Protein AF-A0A954JM17-F1 (afdb_monomer)

Foldseek 3Di:
DDPVVLVVVLVCLPDPVLVCCLVPHPCNVVSVVVLLVCLQPPPPDDLLSSLLSCLVVVHLSSLVVLLVLLVCVPDPPRQLQSVLSSLLSCLRNNAPVCLVVLVVQLPFFDFNAAAPDDDPLQPPWTDTSNLSSLVSNCSNVVHDVVVLPQDFWDQDSRRRTDSSSRTHSDDVSSVSSVVVVVVVCCVPVVPVPDDPPPVVPDDD

Structure (mmCIF, N/CA/C/O backbone):
data_AF-A0A954JM17-F1
#
_entry.id   AF-A0A954JM17-F1
#
loop_
_atom_site.group_PDB
_atom_site.id
_atom_site.type_symbol
_atom_site.label_atom_id
_atom_site.label_alt_id
_atom_site.label_comp_id
_atom_site.label_asym_id
_atom_site.label_entity_id
_atom_site.label_seq_id
_atom_site.pdbx_PDB_ins_code
_atom_site.Cartn_x
_atom_site.Cartn_y
_atom_site.Cartn_z
_atom_site.occupancy
_atom_site.B_iso_or_equiv
_atom_site.auth_seq_id
_atom_site.auth_comp_id
_atom_site.auth_asym_id
_atom_site.auth_atom_id
_atom_site.pdbx_PDB_model_num
ATOM 1 N N . PRO A 1 1 ? -2.405 16.215 20.112 1.00 60.62 1 PRO A N 1
ATOM 2 C CA . PRO A 1 1 ? -1.973 15.442 21.306 1.00 60.62 1 PRO A CA 1
ATOM 3 C C . PRO A 1 1 ? -0.470 15.648 21.526 1.00 60.62 1 PRO A C 1
ATOM 5 O O . PRO A 1 1 ? 0.245 15.793 20.542 1.00 60.62 1 PRO A O 1
ATOM 8 N N . SER A 1 2 ? 0.010 15.696 22.773 1.00 74.19 2 SER A N 1
ATOM 9 C CA . SER A 1 2 ? 1.454 15.839 23.034 1.00 74.19 2 SER A CA 1
ATOM 10 C C . SER A 1 2 ? 2.225 14.555 22.664 1.00 74.19 2 SER A C 1
ATOM 12 O O . SER A 1 2 ? 1.621 13.478 22.691 1.00 74.19 2 SER A O 1
ATOM 14 N N . PRO A 1 3 ? 3.547 14.610 22.400 1.00 70.62 3 PRO A N 1
ATOM 15 C CA . PRO A 1 3 ? 4.358 13.414 22.139 1.00 70.62 3 PRO A CA 1
ATOM 16 C C . PRO A 1 3 ? 4.256 12.338 23.233 1.00 70.62 3 PRO A C 1
ATOM 18 O O . PRO A 1 3 ? 4.184 11.147 22.936 1.00 70.62 3 PRO A O 1
ATOM 21 N N . ARG A 1 4 ? 4.175 12.744 24.509 1.00 72.31 4 ARG A N 1
ATOM 22 C CA . ARG A 1 4 ? 4.009 11.812 25.639 1.00 72.31 4 ARG A CA 1
ATOM 23 C C . ARG A 1 4 ? 2.654 11.108 25.609 1.00 72.31 4 ARG A C 1
ATOM 25 O O . ARG A 1 4 ? 2.594 9.906 25.830 1.00 72.31 4 ARG A O 1
ATOM 32 N N . SER A 1 5 ? 1.590 11.838 25.276 1.00 75.56 5 SER A N 1
ATOM 33 C CA . SER A 1 5 ? 0.237 11.278 25.167 1.00 75.56 5 SER A CA 1
ATOM 34 C C . SER A 1 5 ? 0.136 10.221 24.062 1.00 75.56 5 SER A C 1
ATOM 36 O O . SER A 1 5 ? -0.590 9.248 24.220 1.00 75.56 5 SER A O 1
ATOM 38 N N . ILE A 1 6 ? 0.885 10.380 22.967 1.00 75.94 6 ILE A N 1
ATOM 39 C CA . ILE A 1 6 ? 0.902 9.422 21.849 1.00 75.94 6 ILE A CA 1
ATOM 40 C C . ILE A 1 6 ? 1.558 8.111 22.267 1.00 75.94 6 ILE A C 1
ATOM 42 O O . ILE A 1 6 ? 1.022 7.053 21.977 1.00 75.94 6 ILE A O 1
ATOM 46 N N . SER A 1 7 ? 2.675 8.172 22.997 1.00 75.94 7 SER A N 1
ATOM 47 C CA . SER A 1 7 ? 3.340 6.969 23.514 1.00 75.94 7 SER A CA 1
ATOM 48 C C . SER A 1 7 ? 2.418 6.159 24.430 1.00 75.94 7 SER A C 1
ATOM 50 O O . SER A 1 7 ? 2.296 4.946 24.276 1.00 75.94 7 SER A O 1
ATOM 52 N N . THR A 1 8 ? 1.692 6.831 25.331 1.00 82.69 8 THR A N 1
ATOM 53 C CA . THR A 1 8 ? 0.704 6.173 26.198 1.00 82.69 8 THR A CA 1
ATOM 54 C C . THR A 1 8 ? -0.431 5.541 25.398 1.00 82.69 8 THR A C 1
ATOM 56 O O . THR A 1 8 ? -0.818 4.416 25.691 1.00 82.69 8 THR A O 1
ATOM 59 N N . ILE A 1 9 ? -0.954 6.238 24.386 1.00 80.06 9 ILE A N 1
ATOM 60 C CA . ILE A 1 9 ? -2.052 5.723 23.559 1.00 80.06 9 ILE A CA 1
ATOM 61 C C . ILE A 1 9 ? -1.590 4.533 22.721 1.00 80.06 9 ILE A C 1
ATOM 63 O O . ILE A 1 9 ? -2.276 3.518 22.711 1.00 80.06 9 ILE A O 1
ATOM 67 N N . ASN A 1 10 ? -0.410 4.604 22.107 1.00 78.50 10 ASN A N 1
ATOM 68 C CA . ASN A 1 10 ? 0.151 3.486 21.351 1.00 78.50 10 ASN A CA 1
ATOM 69 C C . ASN A 1 10 ? 0.354 2.261 22.255 1.00 78.50 10 ASN A C 1
ATOM 71 O O . ASN A 1 10 ? -0.058 1.166 21.899 1.00 78.50 10 ASN A O 1
ATOM 75 N N . MET A 1 11 ? 0.890 2.455 23.466 1.00 81.94 11 MET A N 1
ATOM 76 C CA . MET A 1 11 ? 1.048 1.377 24.449 1.00 81.94 11 MET A CA 1
ATOM 77 C C . MET A 1 11 ? -0.290 0.729 24.829 1.00 81.94 11 MET A C 1
ATOM 79 O O . MET A 1 11 ? -0.367 -0.487 24.962 1.00 81.94 11 MET A O 1
ATOM 83 N N . LEU A 1 12 ? -1.340 1.535 24.996 1.00 84.25 12 LEU A N 1
ATOM 84 C CA . LEU A 1 12 ? -2.689 1.058 25.307 1.00 84.25 12 LEU A CA 1
ATOM 85 C C . LEU A 1 12 ? -3.298 0.270 24.147 1.00 84.25 12 LEU A C 1
ATOM 87 O O . LEU A 1 12 ? -3.914 -0.766 24.364 1.00 84.25 12 LEU A O 1
ATOM 91 N N . VAL A 1 13 ? -3.116 0.760 22.925 1.00 81.44 13 VAL A N 1
ATOM 92 C CA . VAL A 1 13 ? -3.654 0.154 21.705 1.00 81.44 13 VAL A CA 1
ATOM 93 C C . VAL A 1 13 ? -2.925 -1.146 21.342 1.00 81.44 13 VAL A C 1
ATOM 95 O O . VAL A 1 13 ? -3.538 -2.068 20.802 1.00 81.44 13 VAL A O 1
ATOM 98 N N . ASP A 1 14 ? -1.640 -1.247 21.680 1.00 81.94 14 ASP A N 1
ATOM 99 C CA . ASP A 1 14 ? -0.848 -2.465 21.511 1.00 81.94 14 ASP A CA 1
ATOM 100 C C . ASP A 1 14 ? -1.076 -3.495 22.640 1.00 81.94 14 ASP A C 1
ATOM 102 O O . ASP A 1 14 ? -0.651 -4.647 22.513 1.00 81.94 14 ASP A O 1
ATOM 106 N N . ASP A 1 15 ? -1.775 -3.129 23.724 1.00 87.38 15 ASP A N 1
ATOM 107 C CA . ASP A 1 15 ? -2.099 -4.034 24.832 1.00 87.38 15 ASP A CA 1
ATOM 108 C C . ASP A 1 15 ? -3.098 -5.118 24.389 1.00 87.38 15 ASP A C 1
ATOM 110 O O . ASP A 1 15 ? -4.194 -4.841 23.897 1.00 87.38 15 ASP A O 1
ATOM 114 N N . SER A 1 16 ? -2.740 -6.385 24.624 1.00 83.62 16 SER A N 1
ATOM 115 C CA . SER A 1 16 ? -3.575 -7.559 24.309 1.00 83.62 16 SER A CA 1
ATOM 116 C C . SER A 1 16 ? -5.012 -7.479 24.841 1.00 83.62 16 SER A C 1
ATOM 118 O O . SER A 1 16 ? -5.930 -7.994 24.207 1.00 83.62 16 SER A O 1
ATOM 120 N N . ARG A 1 17 ? -5.235 -6.808 25.976 1.00 86.56 17 ARG A N 1
ATOM 121 C CA . ARG A 1 17 ? -6.565 -6.640 26.573 1.00 86.56 17 ARG A CA 1
ATOM 122 C C . ARG A 1 17 ? -7.405 -5.648 25.790 1.00 86.56 17 ARG A C 1
ATOM 124 O O . ARG A 1 17 ? -8.587 -5.899 25.596 1.00 86.56 17 ARG A O 1
ATOM 131 N N . PHE A 1 18 ? -6.804 -4.553 25.323 1.00 87.00 18 PHE A N 1
ATOM 132 C CA . PHE A 1 18 ? -7.501 -3.596 24.467 1.00 87.00 18 PHE A CA 1
ATOM 133 C C . PHE A 1 18 ? -7.925 -4.268 23.162 1.00 87.00 18 PHE A C 1
ATOM 135 O O . PHE A 1 18 ? -9.074 -4.155 22.747 1.00 87.00 18 PHE A O 1
ATOM 142 N N . LEU A 1 19 ? -7.021 -5.044 22.565 1.00 83.44 19 LEU A N 1
ATOM 143 C CA . LEU A 1 19 ? -7.287 -5.798 21.343 1.00 83.44 19 LEU A CA 1
ATOM 144 C C . LEU A 1 19 ? -8.440 -6.787 21.517 1.00 83.44 19 LEU A C 1
ATOM 146 O O . LEU A 1 19 ? -9.379 -6.784 20.725 1.00 83.44 19 LEU A O 1
ATOM 150 N N . HIS A 1 20 ? -8.417 -7.571 22.596 1.00 84.81 20 HIS A N 1
ATOM 151 C CA . HIS A 1 20 ? -9.515 -8.478 22.911 1.00 84.81 20 HIS A CA 1
ATOM 152 C C . HIS A 1 20 ? -10.836 -7.747 23.164 1.00 84.81 20 HIS A C 1
ATOM 154 O O . HIS A 1 20 ? -11.867 -8.213 22.684 1.00 84.81 20 HIS A O 1
ATOM 160 N N . ALA A 1 21 ? -10.814 -6.600 23.848 1.00 87.31 21 ALA A N 1
ATOM 161 C CA . ALA A 1 21 ? -12.016 -5.810 24.099 1.00 87.31 21 ALA A CA 1
ATOM 162 C C . ALA A 1 21 ? -12.623 -5.247 22.803 1.00 87.31 21 ALA A C 1
ATOM 164 O O . ALA A 1 21 ? -13.842 -5.233 22.645 1.00 87.31 21 ALA A O 1
ATOM 165 N N . VAL A 1 22 ? -11.791 -4.827 21.843 1.00 87.56 22 VAL A N 1
ATOM 166 C CA . VAL A 1 22 ? -12.275 -4.383 20.527 1.00 87.56 22 VAL A CA 1
ATOM 167 C C . VAL A 1 22 ? -12.917 -5.535 19.746 1.00 87.56 22 VAL A C 1
ATOM 169 O O . VAL A 1 22 ? -13.934 -5.328 19.090 1.00 87.56 22 VAL A O 1
ATOM 172 N N . GLU A 1 23 ? -12.351 -6.741 19.821 1.00 82.56 23 GLU A N 1
ATOM 173 C CA . GLU A 1 23 ? -12.812 -7.894 19.036 1.00 82.56 23 GLU A CA 1
ATOM 174 C C . GLU A 1 23 ? -14.020 -8.635 19.630 1.00 82.56 23 GLU A C 1
ATOM 176 O O . GLU A 1 23 ? -14.797 -9.221 18.876 1.00 82.56 23 GLU A O 1
ATOM 181 N N . ARG A 1 24 ? -14.151 -8.700 20.962 1.00 78.12 24 ARG A N 1
ATOM 182 C CA . ARG A 1 24 ? -15.018 -9.697 21.627 1.00 78.12 24 ARG A CA 1
ATOM 183 C C . ARG A 1 24 ? -16.042 -9.135 22.603 1.00 78.12 24 ARG A C 1
ATOM 185 O O . ARG A 1 24 ? -16.953 -9.873 22.979 1.00 78.12 24 ARG A O 1
ATOM 192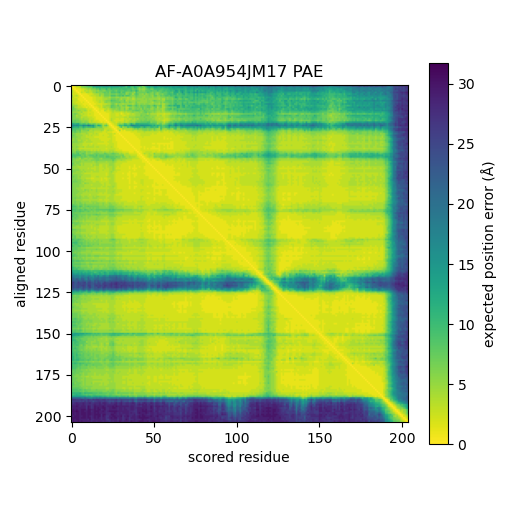 N N . ASP A 1 25 ? -15.935 -7.864 22.976 1.00 79.19 25 ASP A N 1
ATOM 193 C CA . ASP A 1 25 ? -16.801 -7.281 23.998 1.00 79.19 25 ASP A CA 1
ATOM 194 C C . ASP A 1 25 ? -17.907 -6.408 23.394 1.00 79.19 25 ASP A C 1
ATOM 196 O O . ASP A 1 25 ? -17.796 -5.859 22.297 1.00 79.19 25 ASP A O 1
ATOM 200 N N . SER A 1 26 ? -18.984 -6.212 24.159 1.00 79.81 26 SER A N 1
ATOM 201 C CA . SER A 1 26 ? -20.088 -5.309 23.795 1.00 79.81 26 SER A CA 1
ATOM 202 C C . SER A 1 26 ? -19.646 -3.850 23.624 1.00 79.81 26 SER A C 1
ATOM 204 O O . SER A 1 26 ? -20.330 -3.064 22.969 1.00 79.81 26 SER A O 1
ATOM 206 N N . THR A 1 27 ? -18.494 -3.483 24.189 1.00 84.56 27 THR A N 1
ATOM 207 C CA . THR A 1 27 ? -17.861 -2.165 24.059 1.00 84.56 27 THR A CA 1
ATOM 208 C C . THR A 1 27 ? -17.019 -2.026 22.789 1.00 84.56 27 THR A C 1
ATOM 210 O O . THR A 1 27 ? -16.645 -0.903 22.43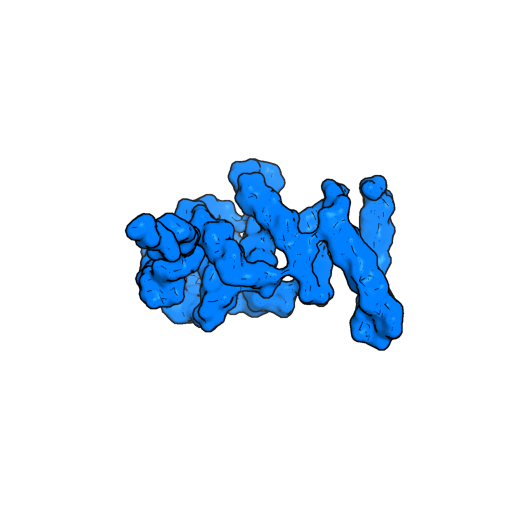8 1.00 84.56 27 THR A O 1
ATOM 213 N N . GLY A 1 28 ? -16.755 -3.123 22.073 1.00 89.12 28 GLY A N 1
ATOM 214 C CA . GLY A 1 28 ? -15.886 -3.162 20.900 1.00 89.12 28 GLY A CA 1
ATOM 215 C C . GLY A 1 28 ? -16.220 -2.122 19.826 1.00 89.12 28 GLY A C 1
ATOM 216 O O . GLY A 1 28 ? -15.318 -1.388 19.417 1.00 89.12 28 GLY A O 1
ATOM 217 N N . PRO A 1 29 ? -17.498 -1.933 19.431 1.00 92.31 29 PRO A N 1
ATOM 218 C CA . PRO A 1 29 ? -17.870 -0.907 18.457 1.00 92.31 29 PRO A CA 1
ATOM 219 C C . PRO A 1 29 ? -17.507 0.522 18.887 1.00 92.31 29 PRO A C 1
ATOM 221 O O . PRO A 1 29 ? -17.064 1.320 18.063 1.00 92.31 29 PRO A O 1
ATOM 224 N N . ALA A 1 30 ? -17.656 0.852 20.174 1.00 92.94 30 ALA A N 1
ATOM 225 C CA . ALA A 1 30 ? -17.318 2.177 20.693 1.00 92.94 30 ALA A CA 1
ATOM 226 C C . ALA A 1 30 ? -15.797 2.393 20.730 1.00 92.94 30 ALA A C 1
ATOM 228 O O . ALA A 1 30 ? -15.313 3.446 20.312 1.00 92.94 30 ALA A O 1
ATOM 229 N N . LEU A 1 31 ? -15.040 1.381 21.167 1.00 91.69 31 LEU A N 1
ATOM 230 C CA . LEU A 1 31 ? -13.575 1.417 21.162 1.00 91.69 31 LEU A CA 1
ATOM 231 C C . LEU A 1 31 ? -13.022 1.528 19.737 1.00 91.69 31 LEU A C 1
ATOM 233 O O . LEU A 1 31 ? -12.122 2.332 19.488 1.00 91.69 31 LEU A O 1
ATOM 237 N N . LEU A 1 32 ? -13.606 0.796 18.785 1.00 92.75 32 LEU A N 1
ATOM 238 C CA . LEU A 1 32 ? -13.259 0.905 17.373 1.00 92.75 32 LEU A CA 1
ATOM 239 C C . LEU A 1 32 ? -13.583 2.301 16.834 1.00 92.75 32 LEU A C 1
ATOM 241 O O . LEU A 1 32 ? -12.737 2.904 16.186 1.00 92.75 32 LEU A O 1
ATOM 245 N N . ALA A 1 33 ? -14.754 2.868 17.136 1.00 94.12 33 ALA A N 1
ATOM 246 C CA . ALA A 1 33 ? -15.096 4.227 16.711 1.00 94.12 33 ALA A CA 1
ATOM 247 C C . ALA A 1 33 ? -14.093 5.273 17.234 1.00 94.12 33 ALA A C 1
ATOM 249 O O . ALA A 1 33 ? -13.661 6.148 16.478 1.00 94.12 33 ALA A O 1
ATOM 250 N N . MET A 1 34 ? -13.663 5.151 18.495 1.00 92.06 34 MET A N 1
ATOM 251 C CA . MET A 1 34 ? -12.609 5.999 19.062 1.00 92.06 34 MET A CA 1
ATOM 252 C C . MET A 1 34 ? -11.276 5.822 18.328 1.00 92.06 34 MET A C 1
ATOM 254 O O . MET A 1 34 ? -10.615 6.812 18.012 1.00 92.06 34 MET A O 1
ATOM 258 N N . LEU A 1 35 ? -10.898 4.580 18.018 1.00 92.56 35 LEU A N 1
ATOM 259 C CA . LEU A 1 35 ? -9.679 4.267 17.279 1.00 92.56 35 LEU A CA 1
ATOM 260 C C . LEU A 1 35 ? -9.692 4.861 15.867 1.00 92.56 35 LEU A C 1
ATOM 262 O O . LEU A 1 35 ? -8.728 5.504 15.457 1.00 92.56 35 LEU A O 1
ATOM 266 N N . ARG A 1 36 ? -10.800 4.693 15.138 1.00 94.94 36 ARG A N 1
ATOM 267 C CA . ARG A 1 36 ? -10.991 5.262 13.797 1.00 94.94 36 ARG A CA 1
ATOM 268 C C . ARG A 1 36 ? -10.855 6.781 13.835 1.00 94.94 36 ARG A C 1
ATOM 270 O O . ARG A 1 36 ? -10.130 7.361 13.03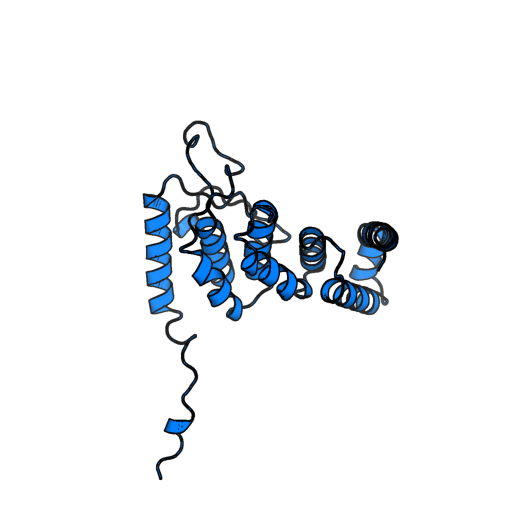0 1.00 94.94 36 ARG A O 1
ATOM 277 N N . GLN A 1 37 ? -11.485 7.431 14.815 1.00 94.12 37 GLN A N 1
ATOM 278 C CA . GLN A 1 37 ? -11.360 8.876 14.999 1.00 94.12 37 GLN A CA 1
ATOM 279 C C . GLN A 1 37 ? -9.919 9.296 15.317 1.00 94.12 37 GLN A C 1
ATOM 281 O O . GLN A 1 37 ? -9.434 10.297 14.781 1.00 94.12 37 GLN A O 1
ATOM 286 N N . TRP A 1 38 ? -9.215 8.533 16.155 1.00 91.12 38 TRP A N 1
ATOM 287 C CA . TRP A 1 38 ? -7.804 8.765 16.447 1.00 91.12 38 TRP A CA 1
ATOM 288 C C . TRP A 1 38 ? -6.944 8.661 15.185 1.00 91.12 38 TRP A C 1
ATOM 290 O O . TRP A 1 38 ? -6.157 9.571 14.932 1.00 91.12 38 TRP A O 1
ATOM 300 N N . ILE A 1 39 ? -7.128 7.623 14.363 1.00 93.94 39 ILE A N 1
ATOM 301 C CA . ILE A 1 39 ? -6.397 7.441 13.099 1.00 93.94 39 ILE A CA 1
ATOM 302 C C . ILE A 1 39 ? -6.593 8.651 12.179 1.00 93.94 39 ILE A C 1
ATOM 304 O O . ILE A 1 39 ? -5.612 9.218 11.707 1.00 93.94 39 ILE A O 1
ATOM 308 N N . ARG A 1 40 ? -7.836 9.113 12.002 1.00 92.81 40 ARG A N 1
ATOM 309 C CA . ARG A 1 40 ? -8.161 10.246 11.115 1.00 92.81 40 ARG A CA 1
ATOM 310 C C . ARG A 1 40 ? -7.582 11.583 11.570 1.00 92.81 40 ARG A C 1
ATOM 312 O O . ARG A 1 40 ? -7.333 12.460 10.751 1.00 92.81 40 ARG A O 1
ATOM 319 N N . THR A 1 41 ? -7.445 11.788 12.880 1.00 90.31 41 THR A N 1
ATOM 320 C CA . THR A 1 41 ? -7.144 13.117 13.450 1.00 90.31 41 THR A CA 1
ATOM 321 C C . THR A 1 41 ? -5.735 13.247 14.023 1.00 90.31 41 THR A C 1
ATOM 323 O O . THR A 1 41 ? -5.310 14.348 14.391 1.00 90.31 41 THR A O 1
ATOM 326 N N . SER A 1 42 ? -4.982 12.150 14.097 1.00 87.44 42 SER A N 1
ATOM 327 C CA . SER A 1 42 ? -3.650 12.129 14.698 1.00 87.44 42 SER A CA 1
ATOM 328 C C . SER A 1 42 ? -2.590 12.763 13.805 1.00 87.44 42 SER A C 1
ATOM 330 O O . SER A 1 42 ? -1.974 12.103 12.983 1.00 87.44 42 SER A O 1
ATOM 332 N N . ARG A 1 43 ? -2.282 14.038 14.059 1.00 82.38 43 ARG A N 1
ATOM 333 C CA . ARG A 1 43 ? -1.234 14.790 13.335 1.00 82.38 43 ARG A CA 1
ATOM 334 C C . ARG A 1 43 ? 0.207 14.467 13.735 1.00 82.38 43 ARG A C 1
ATOM 336 O O . ARG A 1 43 ? 1.145 14.901 13.084 1.00 82.38 43 ARG A O 1
ATOM 343 N N . HIS A 1 44 ? 0.390 13.799 14.867 1.00 81.88 44 HIS A N 1
ATOM 344 C CA . HIS A 1 44 ? 1.708 13.583 15.472 1.00 81.88 44 HIS A CA 1
ATOM 345 C C . HIS A 1 44 ? 2.068 12.100 15.599 1.00 81.88 44 HIS A C 1
ATOM 347 O O . HIS A 1 44 ?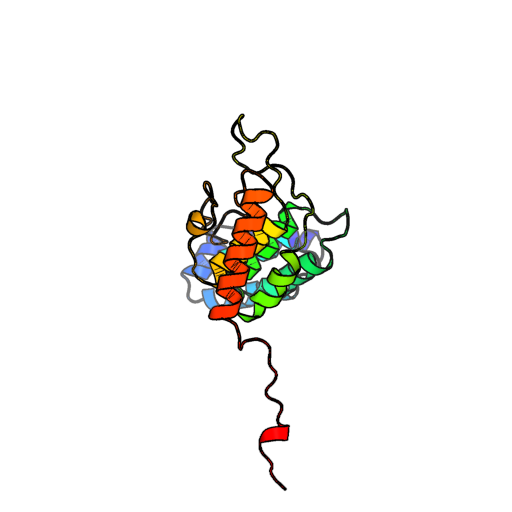 3.178 11.772 16.016 1.00 81.88 44 HIS A O 1
ATOM 353 N N . ALA A 1 45 ? 1.125 11.201 15.307 1.00 85.69 45 ALA A N 1
ATOM 354 C CA . ALA A 1 45 ? 1.428 9.783 15.241 1.00 85.69 45 ALA A CA 1
ATOM 355 C C . ALA A 1 45 ? 2.182 9.504 13.937 1.00 85.69 45 ALA A C 1
ATOM 357 O O . ALA A 1 45 ? 1.951 10.159 12.924 1.00 85.69 45 ALA A O 1
ATOM 358 N N . SER A 1 46 ? 3.084 8.524 13.961 1.00 88.75 46 SER A N 1
ATOM 359 C CA . SER A 1 46 ? 3.764 8.089 12.742 1.00 88.75 46 SER A CA 1
ATOM 360 C C . SER A 1 46 ? 2.734 7.553 11.735 1.00 88.75 46 SER A C 1
ATOM 362 O O . SER A 1 46 ? 1.967 6.659 12.110 1.00 88.75 46 SER A O 1
ATOM 364 N N . PRO A 1 47 ? 2.732 8.010 10.467 1.00 91.69 47 PRO A N 1
ATOM 365 C CA . PRO A 1 47 ? 1.836 7.481 9.437 1.00 91.69 47 PRO A CA 1
ATOM 366 C C . PRO A 1 47 ? 1.965 5.963 9.259 1.00 91.69 47 PRO A C 1
ATOM 368 O O . PRO A 1 47 ? 0.965 5.269 9.100 1.00 91.69 47 PRO A O 1
ATOM 371 N N . TYR A 1 48 ? 3.183 5.421 9.400 1.00 90.81 48 TYR A N 1
ATOM 372 C CA . TYR A 1 48 ? 3.418 3.974 9.410 1.00 90.81 48 TYR A CA 1
ATOM 373 C C . TYR A 1 48 ? 2.612 3.269 10.505 1.00 90.81 48 TYR A C 1
ATOM 375 O O . TYR A 1 48 ? 1.989 2.236 10.267 1.00 90.81 48 TYR A O 1
ATOM 383 N N . HIS A 1 49 ? 2.631 3.820 11.719 1.00 89.50 49 HIS A N 1
ATOM 384 C CA . HIS A 1 49 ? 1.910 3.241 12.847 1.00 89.50 49 HIS A CA 1
ATOM 385 C C . HIS A 1 49 ? 0.397 3.328 12.632 1.00 89.50 49 HIS A C 1
ATOM 387 O O . HIS A 1 49 ? -0.292 2.335 12.833 1.00 89.50 49 HIS A O 1
ATOM 393 N N . LEU A 1 50 ? -0.106 4.471 12.151 1.00 92.06 50 LEU A N 1
ATOM 394 C CA . LEU A 1 50 ? -1.527 4.645 11.841 1.00 92.06 50 LEU A CA 1
ATOM 395 C C . LEU A 1 50 ? -2.017 3.654 10.778 1.00 92.06 50 LEU A C 1
ATOM 397 O O . LEU A 1 50 ? -3.065 3.045 10.968 1.00 92.06 50 LEU A O 1
ATOM 401 N N . MET A 1 51 ? -1.248 3.433 9.708 1.00 95.31 51 MET A N 1
ATOM 402 C CA . MET A 1 51 ? -1.586 2.443 8.679 1.00 95.31 51 MET A CA 1
ATOM 403 C C . MET A 1 51 ? -1.549 1.009 9.210 1.00 95.31 51 MET A C 1
ATOM 405 O O . MET A 1 51 ? -2.459 0.238 8.927 1.00 95.31 51 MET A O 1
ATOM 409 N N . ASN A 1 52 ? -0.541 0.637 10.007 1.00 91.81 52 ASN A N 1
ATOM 410 C CA . ASN A 1 52 ? -0.499 -0.700 10.612 1.00 91.81 52 ASN A CA 1
ATOM 411 C C . ASN A 1 52 ? -1.669 -0.934 11.558 1.00 91.81 52 ASN A C 1
ATOM 413 O O . ASN A 1 52 ? -2.247 -2.017 11.576 1.00 91.81 52 ASN A O 1
ATOM 417 N N . LEU A 1 53 ? -2.020 0.088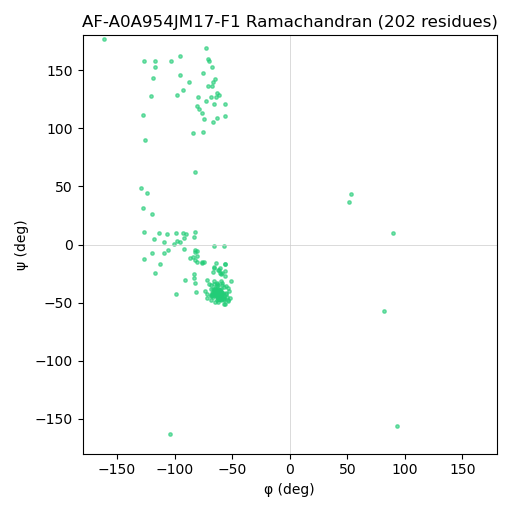 12.329 1.00 92.00 53 LEU A N 1
ATOM 418 C CA . LEU A 1 53 ? -3.139 0.042 13.244 1.00 92.00 53 LEU A CA 1
ATOM 419 C C . LEU A 1 53 ? -4.460 -0.108 12.488 1.00 92.00 53 LEU A C 1
ATOM 421 O O . LEU A 1 53 ? -5.233 -1.018 12.772 1.00 92.00 53 LEU A O 1
ATOM 425 N N . ALA A 1 54 ? -4.677 0.725 11.472 1.00 95.06 54 ALA A N 1
ATOM 426 C CA . ALA A 1 54 ? -5.841 0.631 10.606 1.00 95.06 54 ALA A CA 1
ATOM 427 C C . ALA A 1 54 ? -5.932 -0.752 9.939 1.00 95.06 54 ALA A C 1
ATOM 429 O O . ALA A 1 54 ? -6.972 -1.404 10.000 1.00 95.06 54 ALA A O 1
ATOM 430 N N . ALA A 1 55 ? -4.815 -1.260 9.408 1.00 94.81 55 ALA A N 1
ATOM 431 C CA . ALA A 1 55 ? -4.753 -2.577 8.788 1.00 94.81 55 ALA A CA 1
ATOM 432 C C . ALA A 1 55 ? -5.056 -3.707 9.778 1.00 94.81 55 ALA A C 1
ATOM 434 O O . ALA A 1 55 ? -5.779 -4.647 9.454 1.00 94.81 55 ALA A O 1
ATOM 435 N N . ARG A 1 56 ? -4.547 -3.614 11.010 1.00 92.12 56 ARG A N 1
ATOM 436 C CA . ARG A 1 56 ? -4.796 -4.600 12.068 1.00 92.12 56 ARG A CA 1
ATOM 437 C C . ARG A 1 56 ? -6.281 -4.730 12.390 1.00 92.12 56 ARG A C 1
ATOM 439 O O . ARG A 1 56 ? -6.766 -5.846 12.529 1.00 92.12 56 ARG A O 1
ATOM 446 N N . PHE A 1 57 ? -6.986 -3.606 12.458 1.00 92.75 57 PHE A N 1
ATOM 447 C CA . PHE A 1 57 ? -8.426 -3.564 12.720 1.00 92.75 57 PHE A CA 1
ATOM 448 C C . PHE A 1 57 ? -9.283 -3.617 11.449 1.00 92.75 57 PHE A C 1
ATOM 450 O O . PHE A 1 57 ? -10.497 -3.453 11.529 1.00 92.75 57 PHE A O 1
ATOM 457 N N . GLN A 1 58 ? -8.664 -3.871 10.291 1.00 93.94 58 GLN A N 1
ATOM 458 C CA . GLN A 1 58 ? -9.315 -3.964 8.983 1.00 93.94 58 GLN A CA 1
ATOM 459 C C . GLN A 1 58 ? -10.182 -2.735 8.652 1.00 93.94 58 GLN A C 1
ATOM 461 O O . GLN A 1 58 ? -11.304 -2.861 8.165 1.00 93.94 58 GLN A O 1
ATOM 466 N N . VAL A 1 59 ? -9.658 -1.540 8.930 1.00 95.69 59 VAL A N 1
ATOM 467 C CA . VAL A 1 59 ? -10.307 -0.267 8.604 1.00 95.69 59 VAL A CA 1
ATOM 468 C C . VAL A 1 59 ? -9.483 0.546 7.608 1.00 95.69 59 VAL A C 1
ATOM 470 O O . VAL A 1 59 ? -8.258 0.438 7.542 1.00 95.69 59 VAL A O 1
ATOM 473 N N . ASP A 1 60 ? -10.179 1.382 6.849 1.00 96.75 60 ASP A N 1
ATOM 474 C CA . ASP A 1 60 ? -9.709 2.206 5.731 1.00 96.75 60 ASP A CA 1
ATOM 475 C C . ASP A 1 60 ? -9.338 3.646 6.133 1.00 96.75 60 ASP A C 1
ATOM 477 O O . ASP A 1 60 ? -8.942 4.468 5.309 1.00 96.75 60 ASP A O 1
ATOM 481 N N . ASP A 1 61 ? -9.428 3.975 7.422 1.00 96.75 61 ASP A N 1
ATOM 482 C CA . ASP A 1 61 ? -9.285 5.350 7.913 1.00 96.75 61 ASP A CA 1
ATOM 483 C C . ASP A 1 61 ? -7.905 5.976 7.683 1.00 96.75 61 ASP A C 1
ATOM 485 O O . ASP A 1 61 ? -7.772 7.195 7.798 1.00 96.75 61 ASP A O 1
ATOM 489 N N . ALA A 1 62 ? -6.881 5.173 7.375 1.00 96.94 62 ALA A N 1
ATOM 490 C CA . ALA A 1 62 ? -5.540 5.665 7.074 1.00 96.94 62 ALA A CA 1
ATOM 491 C C . ALA A 1 62 ? -5.302 5.927 5.572 1.00 96.94 62 ALA A C 1
ATOM 493 O O . ALA A 1 62 ? -4.187 6.300 5.212 1.00 96.94 62 ALA A O 1
ATOM 494 N N . ILE A 1 63 ? -6.318 5.802 4.700 1.00 96.44 63 ILE A N 1
ATOM 495 C CA . ILE A 1 63 ? -6.203 6.139 3.265 1.00 96.44 63 ILE A CA 1
ATOM 496 C C . ILE A 1 63 ? -5.672 7.570 3.049 1.00 96.44 63 ILE A C 1
ATOM 498 O O . ILE A 1 63 ? -4.726 7.721 2.273 1.00 96.44 63 ILE A O 1
ATOM 502 N N . PRO A 1 64 ? -6.186 8.620 3.729 1.00 94.31 64 PRO A N 1
ATOM 503 C CA . PRO A 1 64 ? -5.663 9.976 3.548 1.00 94.31 64 PRO A CA 1
ATOM 504 C C . PRO A 1 64 ? -4.177 10.094 3.903 1.00 94.31 64 PRO A C 1
ATOM 506 O O . PRO A 1 64 ? -3.421 10.719 3.169 1.00 94.31 64 PRO A O 1
ATOM 509 N N . ALA A 1 65 ? -3.744 9.434 4.983 1.00 94.94 65 ALA A N 1
ATOM 510 C CA . ALA A 1 65 ? -2.340 9.418 5.382 1.00 94.94 65 ALA A CA 1
ATOM 511 C C . ALA A 1 65 ? -1.469 8.662 4.366 1.00 94.94 65 ALA A C 1
ATOM 513 O O . ALA A 1 65 ? -0.352 9.082 4.076 1.00 94.94 65 ALA A O 1
ATOM 514 N N . ALA A 1 66 ? -1.970 7.560 3.798 1.00 97.00 66 ALA A N 1
ATOM 515 C CA . ALA A 1 66 ? -1.261 6.825 2.756 1.00 97.00 66 ALA A CA 1
ATOM 516 C C . ALA A 1 66 ? -1.060 7.685 1.496 1.00 97.00 66 ALA A C 1
ATOM 518 O O . ALA A 1 66 ? 0.057 7.727 0.982 1.00 97.00 66 ALA A O 1
ATOM 519 N N . ARG A 1 67 ? -2.097 8.414 1.051 1.00 96.62 67 ARG A N 1
ATOM 520 C CA . ARG A 1 67 ? -2.021 9.359 -0.080 1.00 96.62 67 ARG A CA 1
ATOM 521 C C . ARG A 1 67 ? -1.050 10.505 0.177 1.00 96.62 67 ARG A C 1
ATOM 523 O O . ARG A 1 67 ? -0.185 10.741 -0.652 1.00 96.62 67 ARG A O 1
ATOM 530 N N . GLU A 1 68 ? -1.098 11.121 1.358 1.00 95.12 68 GLU A N 1
ATOM 531 C CA . GLU A 1 68 ? -0.164 12.194 1.729 1.00 95.12 68 GLU A CA 1
ATOM 532 C C . GLU A 1 68 ? 1.301 11.747 1.590 1.00 95.12 68 GLU A C 1
ATOM 534 O O . GLU A 1 68 ? 2.129 12.472 1.042 1.00 95.12 68 GLU A O 1
ATOM 539 N N . ILE A 1 69 ? 1.625 10.520 2.019 1.00 96.62 69 ILE A N 1
ATOM 540 C CA . ILE A 1 69 ? 2.963 9.943 1.823 1.00 96.62 69 ILE A CA 1
ATOM 541 C C . ILE A 1 69 ? 3.308 9.786 0.342 1.00 96.62 69 ILE A C 1
ATOM 543 O O . ILE A 1 69 ? 4.460 10.016 -0.033 1.00 96.62 69 ILE A O 1
ATOM 547 N N . LEU A 1 70 ? 2.352 9.368 -0.490 1.00 96.88 70 LEU A N 1
ATOM 548 C CA . LEU A 1 70 ? 2.574 9.281 -1.929 1.00 96.88 70 LEU A CA 1
ATOM 549 C C . LEU A 1 70 ? 2.783 10.662 -2.544 1.00 96.88 70 LEU A C 1
ATOM 551 O O . LEU A 1 70 ? 3.627 10.772 -3.422 1.00 96.88 70 LEU A O 1
ATOM 555 N N . ASP A 1 71 ? 2.136 11.718 -2.065 1.00 96.12 71 ASP A N 1
ATOM 556 C CA . ASP A 1 71 ? 2.343 13.077 -2.580 1.00 96.12 71 ASP A CA 1
ATOM 557 C C . ASP A 1 71 ? 3.752 13.595 -2.262 1.00 96.12 71 ASP A C 1
ATOM 559 O O . ASP A 1 71 ? 4.438 14.155 -3.118 1.00 96.12 71 ASP A O 1
ATOM 563 N N . ILE A 1 72 ? 4.246 13.332 -1.047 1.00 95.75 72 ILE A N 1
ATOM 564 C CA . ILE A 1 72 ? 5.576 13.780 -0.595 1.00 95.75 72 ILE A CA 1
ATOM 565 C C . ILE A 1 72 ? 6.690 12.755 -0.842 1.00 95.75 72 ILE A C 1
ATOM 567 O O . ILE A 1 72 ? 7.818 12.911 -0.361 1.00 95.75 72 ILE A O 1
ATOM 571 N N . ARG A 1 73 ? 6.410 11.689 -1.597 1.00 96.00 73 ARG A N 1
ATOM 572 C CA . ARG A 1 73 ? 7.338 10.571 -1.838 1.00 96.00 73 ARG A CA 1
ATOM 573 C C . ARG A 1 73 ? 8.683 10.984 -2.427 1.00 96.00 73 ARG A C 1
ATOM 575 O O . ARG A 1 73 ? 9.627 10.206 -2.364 1.00 96.00 73 ARG A O 1
ATOM 582 N N . GLN A 1 74 ? 8.747 12.142 -3.082 1.00 93.38 74 GLN A N 1
ATOM 583 C CA . GLN A 1 74 ? 9.943 12.672 -3.743 1.00 93.38 74 GLN A CA 1
ATOM 584 C C . GLN A 1 74 ? 10.918 13.354 -2.785 1.00 93.38 74 GLN A C 1
ATOM 586 O O . GLN A 1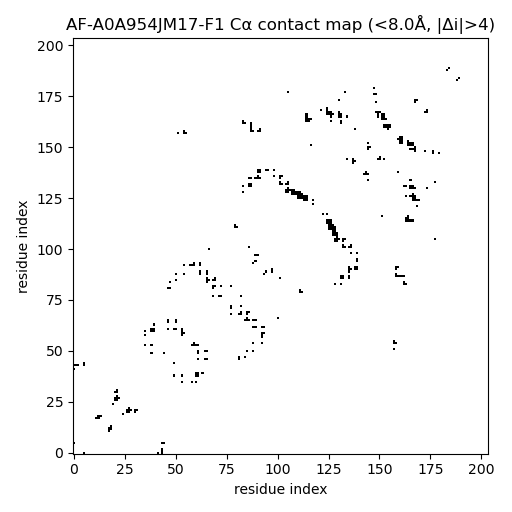 74 ? 12.074 13.551 -3.146 1.00 93.38 74 GLN A O 1
ATOM 591 N N . LEU A 1 75 ? 10.483 13.673 -1.565 1.00 94.00 75 LEU A N 1
ATOM 592 C CA . LEU A 1 75 ? 11.352 14.262 -0.557 1.00 94.00 75 LEU A CA 1
ATOM 593 C C . LEU A 1 75 ? 12.357 13.226 -0.042 1.00 94.00 75 LEU A C 1
ATOM 595 O O . LEU A 1 75 ? 11.986 12.103 0.292 1.00 94.00 75 LEU A O 1
ATOM 599 N N . GLU A 1 76 ? 13.620 13.630 0.102 1.00 89.75 76 GLU A N 1
ATOM 600 C CA . GLU A 1 76 ? 14.696 12.776 0.634 1.00 89.75 76 GLU A CA 1
ATOM 601 C C . GLU A 1 76 ? 14.424 12.282 2.064 1.00 89.75 76 GLU A C 1
ATOM 603 O O . GLU A 1 76 ? 14.922 11.240 2.484 1.00 89.75 76 GLU A O 1
ATOM 608 N N . THR A 1 77 ? 13.615 13.025 2.823 1.00 91.94 77 THR A N 1
ATOM 609 C CA . THR A 1 77 ? 13.207 12.673 4.187 1.00 91.94 77 THR A CA 1
ATOM 610 C C . THR A 1 77 ? 12.146 11.574 4.231 1.00 91.94 77 THR A C 1
ATOM 612 O O . THR A 1 77 ? 11.924 10.978 5.290 1.00 91.94 77 THR A O 1
ATOM 615 N N . THR A 1 78 ? 11.486 11.282 3.107 1.00 93.81 78 THR A N 1
ATOM 616 C CA . THR A 1 78 ? 10.435 10.271 3.042 1.00 93.81 78 THR A CA 1
ATOM 617 C C . THR A 1 78 ? 11.056 8.879 2.970 1.00 93.81 78 THR A C 1
ATOM 619 O O . THR A 1 78 ? 11.740 8.516 2.017 1.00 93.81 78 THR A O 1
ATOM 622 N N . SER A 1 79 ? 10.803 8.061 3.995 1.00 94.06 79 SER A N 1
ATOM 623 C CA . SER A 1 79 ? 11.342 6.700 4.066 1.00 94.06 79 SER A CA 1
ATOM 624 C C . SER A 1 79 ? 10.819 5.819 2.917 1.00 94.06 79 SER A C 1
ATOM 626 O O . SER A 1 79 ? 9.599 5.697 2.768 1.00 94.06 79 SER A O 1
ATOM 628 N N . PRO A 1 80 ? 11.691 5.095 2.182 1.00 94.50 80 PRO A N 1
ATOM 629 C CA . PRO A 1 80 ? 11.271 4.121 1.170 1.00 94.50 80 PRO A CA 1
ATOM 630 C C . PRO A 1 80 ? 10.275 3.088 1.704 1.00 94.50 80 PRO A C 1
ATOM 632 O O . PRO A 1 80 ? 9.293 2.753 1.048 1.00 94.50 80 PRO A O 1
ATOM 635 N N . HIS A 1 81 ? 10.480 2.615 2.938 1.00 93.81 81 HIS A N 1
ATOM 636 C CA . HIS A 1 81 ? 9.575 1.655 3.567 1.00 93.81 81 HIS A CA 1
ATOM 637 C C . HIS A 1 81 ? 8.166 2.216 3.769 1.00 93.81 81 HIS A C 1
ATOM 639 O O . HIS A 1 81 ? 7.183 1.487 3.619 1.00 93.81 81 HIS A O 1
ATOM 645 N N . LEU A 1 82 ? 8.073 3.511 4.072 1.00 95.81 82 LEU A N 1
ATOM 646 C CA . LEU A 1 82 ? 6.803 4.192 4.253 1.00 95.81 82 LEU A CA 1
ATOM 647 C C . LEU A 1 82 ? 6.052 4.309 2.923 1.00 95.81 82 LEU A C 1
ATOM 649 O O . LEU A 1 82 ? 4.881 3.951 2.882 1.00 95.81 82 LEU A O 1
ATOM 653 N N . VAL A 1 83 ? 6.741 4.676 1.834 1.00 97.44 83 VAL A N 1
ATOM 654 C CA . VAL A 1 83 ? 6.163 4.709 0.474 1.00 97.44 83 VAL A CA 1
ATOM 655 C C . VAL A 1 83 ? 5.605 3.343 0.084 1.00 97.44 83 VAL A C 1
ATOM 657 O O . VAL A 1 83 ? 4.441 3.235 -0.293 1.00 97.44 83 VAL A O 1
ATOM 660 N N . MET A 1 84 ? 6.399 2.277 0.235 1.00 96.50 84 MET A N 1
ATOM 661 C CA . MET A 1 84 ? 5.936 0.934 -0.119 1.00 96.50 84 MET A CA 1
ATOM 662 C C . MET A 1 84 ? 4.738 0.479 0.721 1.00 96.50 84 MET A C 1
ATOM 664 O O . MET A 1 84 ? 3.833 -0.180 0.214 1.00 96.50 84 MET A O 1
ATOM 668 N N . THR A 1 85 ? 4.734 0.820 2.012 1.00 96.88 85 THR A N 1
ATOM 669 C CA . THR A 1 85 ? 3.622 0.501 2.916 1.00 96.88 85 THR A CA 1
ATOM 670 C C . THR A 1 85 ? 2.356 1.241 2.498 1.00 96.88 85 THR A C 1
ATOM 672 O O . THR A 1 85 ? 1.300 0.619 2.462 1.00 96.88 85 THR A O 1
ATOM 675 N N . SER A 1 86 ? 2.460 2.519 2.121 1.00 98.06 86 SER A N 1
ATOM 676 C CA . SER A 1 86 ? 1.329 3.308 1.624 1.00 98.06 86 SER A CA 1
ATOM 677 C C . SER A 1 86 ? 0.726 2.722 0.352 1.00 98.06 86 SER A C 1
ATOM 679 O O . SER A 1 86 ? -0.489 2.559 0.289 1.00 98.06 86 SER A O 1
ATOM 681 N N . ILE A 1 87 ? 1.557 2.329 -0.622 1.00 98.44 87 ILE A N 1
ATOM 682 C CA . ILE A 1 87 ? 1.093 1.673 -1.858 1.00 98.44 87 ILE A CA 1
ATOM 683 C C . ILE A 1 87 ? 0.289 0.412 -1.523 1.00 98.44 87 ILE A C 1
ATOM 685 O O . ILE A 1 87 ? -0.846 0.247 -1.970 1.00 98.44 87 ILE A O 1
ATOM 689 N N . MET A 1 88 ? 0.856 -0.468 -0.693 1.00 98.12 88 MET A N 1
ATOM 690 C CA . MET A 1 88 ? 0.196 -1.725 -0.347 1.00 98.12 88 MET A CA 1
ATOM 691 C C . MET A 1 88 ? -1.056 -1.512 0.509 1.00 98.12 88 MET A C 1
ATOM 693 O O . MET A 1 88 ? -2.039 -2.230 0.337 1.00 98.12 88 MET A O 1
ATOM 697 N N . TYR A 1 89 ? -1.057 -0.517 1.397 1.00 98.19 89 TYR A N 1
ATOM 698 C CA . TYR A 1 89 ? -2.230 -0.166 2.192 1.00 98.19 89 TYR A CA 1
ATOM 699 C C . TYR A 1 89 ? -3.383 0.312 1.298 1.00 98.19 89 TYR A C 1
ATOM 701 O O . TYR A 1 89 ? -4.487 -0.220 1.414 1.00 98.19 89 TYR A O 1
ATOM 709 N N . LEU A 1 90 ? -3.123 1.223 0.351 1.00 98.25 90 LEU A N 1
ATOM 710 C CA . LEU A 1 90 ? -4.124 1.657 -0.632 1.00 98.25 90 LEU A CA 1
ATOM 711 C C . LEU A 1 90 ? -4.637 0.481 -1.463 1.00 98.25 90 LEU A C 1
ATOM 713 O O . LEU A 1 90 ? -5.840 0.326 -1.612 1.00 98.25 90 LEU A O 1
ATOM 717 N N . SER A 1 91 ? -3.752 -0.418 -1.897 1.00 97.62 91 SER A N 1
ATOM 718 C CA . SER A 1 91 ? -4.164 -1.603 -2.659 1.00 97.62 91 SER A CA 1
ATOM 719 C C . SER A 1 91 ? -5.022 -2.606 -1.875 1.00 97.62 91 SER A C 1
ATOM 721 O O . SER A 1 91 ? -5.641 -3.494 -2.459 1.00 97.62 91 SER A O 1
ATOM 723 N N . ARG A 1 92 ? -4.990 -2.550 -0.537 1.00 96.94 92 ARG A N 1
ATOM 724 C CA . ARG A 1 92 ? -5.687 -3.494 0.347 1.00 96.94 92 ARG A CA 1
ATOM 725 C C . ARG A 1 92 ? -7.008 -2.942 0.862 1.00 96.94 92 ARG A C 1
ATOM 727 O O . ARG A 1 92 ? -7.963 -3.705 0.974 1.00 96.94 92 ARG A O 1
ATOM 734 N N . PHE A 1 93 ? -7.012 -1.671 1.245 1.00 97.00 93 PHE A N 1
ATOM 735 C CA . PHE A 1 93 ? -8.130 -1.025 1.933 1.00 97.00 93 PHE A CA 1
ATOM 736 C C . PHE A 1 93 ? -8.817 0.042 1.090 1.00 97.00 93 PHE A C 1
ATOM 738 O O . PHE A 1 93 ? -9.933 0.431 1.417 1.00 97.00 93 PHE A O 1
ATOM 745 N N . GLY A 1 94 ? -8.169 0.510 0.025 1.00 92.19 94 GLY A N 1
ATOM 746 C CA . GLY A 1 94 ? -8.833 1.302 -0.996 1.00 92.19 94 GLY A CA 1
ATOM 747 C C . GLY A 1 94 ? -9.757 0.454 -1.862 1.00 92.19 94 GLY A C 1
ATOM 748 O O . GLY A 1 94 ? -9.737 -0.778 -1.817 1.00 92.19 94 GLY A O 1
ATOM 749 N N . GLY A 1 95 ? -10.569 1.125 -2.668 1.00 92.94 95 GLY A N 1
ATOM 750 C CA . GLY A 1 95 ? -11.329 0.515 -3.747 1.00 92.94 95 GLY A CA 1
ATOM 751 C C . GLY A 1 95 ? -10.728 0.809 -5.120 1.00 92.94 95 GLY A C 1
ATOM 752 O O . GLY A 1 95 ? -9.577 1.234 -5.262 1.00 92.94 95 GLY A O 1
ATOM 753 N N . MET A 1 96 ? -11.538 0.589 -6.155 1.00 92.75 96 MET A N 1
ATOM 754 C CA . MET A 1 96 ? -11.166 0.821 -7.555 1.00 92.75 96 MET A CA 1
ATOM 755 C C . MET A 1 96 ? -10.756 2.274 -7.830 1.00 92.75 96 MET A C 1
ATOM 757 O O . MET A 1 96 ? -9.972 2.518 -8.741 1.00 92.75 96 MET A O 1
ATOM 761 N N . GLU A 1 97 ? -11.224 3.229 -7.026 1.00 91.81 97 GLU A N 1
ATOM 762 C CA . GLU A 1 97 ? -10.824 4.635 -7.092 1.00 91.81 97 GLU A CA 1
ATOM 763 C C . GLU A 1 97 ? -9.329 4.856 -6.815 1.00 91.81 97 GLU A C 1
ATOM 765 O O . GLU A 1 97 ? -8.770 5.854 -7.252 1.00 91.81 97 GLU A O 1
ATOM 770 N N . THR A 1 98 ? -8.654 3.921 -6.137 1.00 94.19 98 THR A N 1
ATOM 771 C CA . THR A 1 98 ? -7.200 4.005 -5.900 1.00 94.19 98 THR A CA 1
ATOM 772 C C . THR A 1 98 ? -6.357 3.545 -7.089 1.00 94.19 98 THR A C 1
ATOM 774 O O . THR A 1 98 ? -5.136 3.684 -7.071 1.00 94.19 98 THR A O 1
ATOM 777 N N . ILE A 1 99 ? -6.975 3.015 -8.152 1.00 95.25 99 ILE A N 1
ATOM 778 C CA . ILE A 1 99 ? -6.242 2.612 -9.360 1.00 95.25 99 ILE A CA 1
ATOM 779 C C . ILE A 1 99 ? -5.530 3.810 -9.988 1.00 95.25 99 ILE A C 1
ATOM 781 O O . ILE A 1 99 ? -4.403 3.653 -10.452 1.00 95.25 99 ILE A O 1
ATOM 785 N N . GLU A 1 100 ? -6.154 4.990 -9.996 1.00 93.12 100 GLU A N 1
ATOM 786 C CA . GLU A 1 100 ? -5.540 6.213 -10.526 1.00 93.12 100 GLU A CA 1
ATOM 787 C C . GLU A 1 100 ? -4.324 6.635 -9.693 1.00 93.12 100 GLU A C 1
ATOM 789 O O . GLU A 1 100 ? -3.259 6.858 -10.265 1.00 93.12 100 GLU A O 1
ATOM 794 N N . ASP A 1 101 ? -4.435 6.586 -8.360 1.00 94.19 101 ASP A N 1
ATOM 795 C CA . ASP A 1 101 ? -3.321 6.866 -7.441 1.00 94.19 101 ASP A CA 1
ATOM 796 C C . ASP A 1 101 ? -2.096 5.972 -7.740 1.00 94.19 101 ASP A C 1
ATOM 798 O O . ASP A 1 101 ? -0.951 6.422 -7.712 1.00 94.19 101 ASP A O 1
ATOM 802 N N . LEU A 1 102 ? -2.319 4.681 -8.029 1.00 97.56 102 LEU A N 1
ATOM 803 C CA . LEU A 1 102 ? -1.235 3.723 -8.292 1.00 97.56 102 LEU A CA 1
ATOM 804 C C . LEU A 1 102 ? -0.727 3.753 -9.737 1.00 97.56 102 LEU A C 1
ATOM 806 O O . LEU A 1 102 ? 0.419 3.381 -9.996 1.00 97.56 102 LEU A O 1
ATOM 810 N N . LEU A 1 103 ? -1.559 4.188 -10.679 1.00 96.19 103 LEU A N 1
ATOM 811 C CA . LEU A 1 103 ? -1.205 4.309 -12.089 1.00 96.19 103 LEU A CA 1
ATOM 812 C C . LEU A 1 103 ? -0.062 5.295 -12.311 1.00 96.19 103 LEU A C 1
ATOM 814 O O . LEU A 1 103 ? 0.867 4.990 -13.055 1.00 96.19 103 LEU A O 1
ATOM 818 N N . GLU A 1 104 ? -0.104 6.437 -11.627 1.00 94.56 104 GLU A N 1
ATOM 819 C CA . GLU A 1 104 ? 0.942 7.465 -11.695 1.00 94.56 104 GLU A CA 1
ATOM 820 C C . GLU A 1 104 ? 2.309 6.961 -11.213 1.00 94.56 104 GLU A C 1
ATOM 822 O O . GLU A 1 104 ? 3.354 7.520 -11.548 1.00 94.56 104 GLU A O 1
ATOM 827 N N . LEU A 1 105 ? 2.319 5.893 -10.414 1.00 97.44 105 LEU A N 1
ATOM 828 C CA . LEU A 1 105 ? 3.532 5.316 -9.853 1.00 97.44 105 LEU A CA 1
ATOM 829 C C . LEU A 1 105 ? 4.201 4.296 -10.782 1.00 97.44 105 LEU A C 1
ATOM 831 O O . LEU A 1 105 ? 5.342 3.920 -10.522 1.00 97.44 105 LEU A O 1
ATOM 835 N N . LEU A 1 106 ? 3.542 3.854 -11.862 1.00 97.25 106 LEU A N 1
ATOM 836 C CA . LEU A 1 106 ? 4.126 2.893 -12.810 1.00 97.25 106 LEU A CA 1
ATOM 837 C C . LEU A 1 106 ? 5.315 3.463 -13.597 1.00 97.25 106 LEU A C 1
ATOM 839 O O . LEU A 1 106 ? 6.191 2.706 -14.020 1.00 97.25 106 LEU A O 1
ATOM 843 N N . ASP A 1 107 ? 5.384 4.786 -13.735 1.00 95.19 107 ASP A N 1
ATOM 844 C CA . ASP A 1 107 ? 6.503 5.477 -14.382 1.00 95.19 107 ASP A CA 1
ATOM 845 C C . ASP A 1 107 ? 7.606 5.888 -13.386 1.00 95.19 107 ASP A C 1
ATOM 847 O O . ASP A 1 107 ? 8.674 6.369 -13.774 1.00 95.19 107 ASP A O 1
ATOM 851 N N . ASP A 1 108 ? 7.391 5.660 -12.087 1.00 96.00 108 ASP A N 1
ATOM 852 C CA . ASP A 1 108 ? 8.312 6.049 -11.025 1.00 96.00 108 ASP A CA 1
ATOM 853 C C . ASP A 1 108 ? 9.419 4.996 -10.828 1.00 96.00 108 ASP A C 1
ATOM 855 O O . ASP A 1 108 ? 9.266 3.982 -10.138 1.00 96.00 108 ASP A O 1
ATOM 859 N N . LYS A 1 109 ? 10.571 5.243 -11.463 1.00 95.69 109 LYS A N 1
ATOM 860 C CA . LYS A 1 109 ? 11.732 4.333 -11.472 1.00 95.69 109 LYS A CA 1
ATOM 861 C C . LYS A 1 109 ? 12.634 4.447 -10.242 1.00 95.69 109 LYS A C 1
ATOM 863 O O . LYS A 1 109 ? 13.711 3.856 -10.223 1.00 95.69 109 LYS A O 1
ATOM 868 N N . ARG A 1 110 ? 12.257 5.233 -9.231 1.00 94.69 110 ARG A N 1
ATOM 869 C CA . ARG A 1 110 ? 13.128 5.459 -8.072 1.00 94.69 110 ARG A CA 1
ATOM 870 C C . ARG A 1 110 ? 13.322 4.178 -7.268 1.00 94.69 110 ARG A C 1
ATOM 872 O O . ARG A 1 110 ? 12.384 3.410 -7.046 1.00 94.69 110 ARG A O 1
ATOM 879 N N . SER A 1 111 ? 14.560 3.994 -6.824 1.00 93.31 111 SER A N 1
ATOM 880 C CA . SER A 1 111 ? 14.985 2.869 -6.002 1.00 93.31 111 SER A CA 1
ATOM 881 C C . SER A 1 111 ? 14.370 2.915 -4.610 1.00 93.31 111 SER A C 1
ATOM 883 O O . SER A 1 111 ? 14.378 3.946 -3.938 1.00 93.31 111 SER A O 1
ATOM 885 N N . LEU A 1 112 ? 13.904 1.761 -4.151 1.00 91.69 112 LEU A N 1
ATOM 886 C CA . LEU A 1 112 ? 13.475 1.497 -2.781 1.00 91.69 112 LEU A CA 1
ATOM 887 C C . LEU A 1 112 ? 14.491 0.620 -2.029 1.00 91.69 112 LEU A C 1
ATOM 889 O O . LEU A 1 112 ? 14.221 0.168 -0.913 1.00 91.69 112 LEU A O 1
ATOM 893 N N . GLY A 1 113 ? 15.661 0.385 -2.631 1.00 88.44 113 GLY A N 1
ATOM 894 C CA . GLY A 1 113 ? 16.722 -0.464 -2.108 1.00 88.44 113 GLY A CA 1
ATOM 895 C C . GLY A 1 113 ? 16.650 -1.909 -2.607 1.00 88.44 113 GLY A C 1
ATOM 896 O O . GLY A 1 113 ? 16.122 -2.212 -3.677 1.00 88.44 113 GLY A O 1
ATOM 897 N N . ARG A 1 114 ? 17.238 -2.826 -1.831 1.00 84.56 114 ARG A N 1
ATOM 898 C CA . ARG A 1 114 ? 17.327 -4.245 -2.199 1.00 84.56 114 ARG A CA 1
ATOM 899 C C . ARG A 1 114 ? 16.087 -5.022 -1.739 1.00 84.56 114 ARG A C 1
ATOM 901 O O . ARG A 1 114 ? 15.639 -4.828 -0.605 1.00 84.56 114 ARG A O 1
ATOM 908 N N . PRO A 1 115 ? 15.565 -5.951 -2.556 1.00 79.56 115 PRO A N 1
ATOM 909 C CA . PRO A 1 115 ? 14.465 -6.814 -2.153 1.00 79.56 115 PRO A CA 1
ATOM 910 C C . PRO A 1 115 ? 14.884 -7.797 -1.056 1.00 79.56 115 PRO A C 1
ATOM 912 O O . PRO A 1 115 ? 16.041 -8.211 -0.957 1.00 79.56 115 PRO A O 1
ATOM 915 N N . ARG A 1 116 ? 13.914 -8.226 -0.239 1.00 72.12 116 ARG A N 1
ATOM 916 C CA . ARG A 1 116 ? 14.146 -9.031 0.979 1.00 72.12 116 ARG A CA 1
ATOM 917 C C . ARG A 1 116 ? 14.820 -10.389 0.728 1.00 72.12 116 ARG A C 1
ATOM 919 O O . ARG A 1 116 ? 15.415 -10.947 1.646 1.00 72.12 116 ARG A O 1
ATOM 926 N N . ARG A 1 117 ? 14.696 -10.948 -0.479 1.00 65.75 117 ARG A N 1
ATOM 927 C CA . ARG A 1 117 ? 15.236 -12.265 -0.868 1.00 65.75 117 ARG A CA 1
ATOM 928 C C . ARG A 1 117 ? 16.041 -12.197 -2.168 1.00 65.75 117 ARG A C 1
ATOM 930 O O . ARG A 1 117 ? 15.832 -13.003 -3.070 1.00 65.75 117 ARG A O 1
ATOM 937 N N . SER A 1 118 ? 16.956 -11.238 -2.279 1.00 56.81 118 SER A N 1
ATOM 938 C CA . SER A 1 118 ? 17.984 -11.315 -3.322 1.00 56.81 118 SER A CA 1
ATOM 939 C C . SER A 1 118 ? 18.905 -12.505 -3.011 1.00 56.81 118 SER A C 1
ATOM 941 O O . SER A 1 118 ? 19.668 -12.482 -2.047 1.00 56.81 118 SER A O 1
ATOM 943 N N . THR A 1 119 ? 18.759 -13.602 -3.758 1.00 56.69 119 THR A N 1
ATOM 944 C CA . THR A 1 119 ? 19.771 -14.666 -3.819 1.00 56.69 119 THR A CA 1
ATOM 945 C C . THR A 1 119 ? 20.988 -14.151 -4.594 1.00 56.69 119 THR A C 1
ATOM 947 O O . THR A 1 119 ? 20.869 -13.201 -5.362 1.00 56.69 119 THR A O 1
ATOM 950 N N . SER A 1 120 ? 22.162 -14.768 -4.432 1.00 52.38 120 SER A N 1
ATOM 951 C CA . SER A 1 120 ? 23.436 -14.309 -5.026 1.00 52.38 120 SER A CA 1
ATOM 952 C C . SER A 1 120 ? 23.436 -14.152 -6.560 1.00 52.38 120 SER A C 1
ATOM 954 O O . SER A 1 120 ? 24.284 -13.459 -7.106 1.00 52.38 120 SER A O 1
ATOM 956 N N . GLN A 1 121 ? 22.468 -14.729 -7.284 1.00 52.31 121 GLN A N 1
ATOM 957 C CA . GLN A 1 121 ? 22.291 -14.490 -8.727 1.00 52.31 121 GLN A CA 1
ATOM 958 C C . GLN A 1 121 ? 21.519 -13.198 -9.066 1.00 52.31 121 GLN A C 1
ATOM 960 O O . GLN A 1 121 ? 21.413 -12.834 -10.233 1.00 52.31 121 GLN A O 1
ATOM 965 N N . ARG A 1 122 ? 20.981 -12.495 -8.064 1.00 59.62 122 ARG A N 1
ATOM 966 C CA . ARG A 1 122 ? 20.196 -11.254 -8.180 1.00 59.62 122 ARG A CA 1
ATOM 967 C C . ARG A 1 122 ? 20.840 -10.087 -7.438 1.00 59.62 122 ARG A C 1
ATOM 969 O O . ARG A 1 122 ? 20.140 -9.161 -7.031 1.00 59.62 122 ARG A O 1
ATOM 976 N N . GLU A 1 123 ? 22.159 -10.104 -7.262 1.00 54.72 123 GLU A N 1
ATOM 977 C CA . GLU A 1 123 ? 22.890 -9.064 -6.518 1.00 54.72 123 GLU A CA 1
ATOM 978 C C . GLU A 1 123 ? 22.674 -7.640 -7.063 1.00 54.72 123 GLU A C 1
ATOM 980 O O . GLU A 1 123 ? 22.861 -6.675 -6.322 1.00 54.72 123 GLU A O 1
ATOM 985 N N . ASN A 1 124 ? 22.170 -7.519 -8.299 1.00 60.56 124 ASN A N 1
ATOM 986 C CA . ASN A 1 124 ? 21.839 -6.256 -8.960 1.00 60.56 124 ASN A CA 1
ATOM 987 C C . ASN A 1 124 ? 20.329 -5.990 -9.123 1.00 60.56 124 ASN A C 1
ATOM 989 O O . ASN A 1 124 ? 19.961 -4.988 -9.728 1.00 60.56 124 ASN A O 1
ATOM 993 N N . ALA A 1 125 ? 19.445 -6.864 -8.627 1.00 72.88 125 ALA A N 1
ATOM 994 C CA . ALA A 1 125 ? 18.005 -6.636 -8.719 1.00 72.88 125 ALA A CA 1
ATOM 995 C C . ALA A 1 125 ? 17.587 -5.551 -7.717 1.00 72.88 125 ALA A C 1
ATOM 997 O O . ALA A 1 125 ? 17.588 -5.762 -6.501 1.00 72.88 125 ALA A O 1
ATOM 998 N N . GLU A 1 126 ? 17.248 -4.381 -8.245 1.00 88.62 126 GLU A N 1
ATOM 999 C CA . GLU A 1 126 ? 16.775 -3.231 -7.486 1.00 88.62 126 GLU A CA 1
ATOM 1000 C C . GLU A 1 126 ? 15.246 -3.220 -7.419 1.00 88.62 126 GLU A C 1
ATOM 1002 O O . GLU A 1 126 ? 14.567 -3.401 -8.432 1.00 88.62 126 GLU A O 1
ATOM 1007 N N . LEU A 1 127 ? 14.705 -3.005 -6.218 1.00 92.62 127 LEU A N 1
ATOM 1008 C CA . LEU A 1 127 ? 13.275 -2.797 -6.019 1.00 92.62 127 LEU A CA 1
ATOM 1009 C C . LEU A 1 127 ? 12.932 -1.348 -6.370 1.00 92.62 127 LEU A C 1
ATOM 1011 O O . LEU A 1 127 ? 13.534 -0.435 -5.808 1.00 92.62 127 LEU A O 1
ATOM 1015 N N . GLN A 1 128 ? 11.959 -1.126 -7.251 1.00 95.62 128 GLN A N 1
ATOM 1016 C CA . GLN A 1 128 ? 11.533 0.215 -7.666 1.00 95.62 128 GLN A CA 1
ATOM 1017 C C . GLN A 1 128 ? 10.078 0.494 -7.279 1.00 95.62 128 GLN A C 1
ATOM 1019 O O . GLN A 1 128 ? 9.290 -0.431 -7.077 1.00 95.62 128 GLN A O 1
ATOM 1024 N N . ILE A 1 129 ? 9.705 1.775 -7.172 1.00 97.19 129 ILE A N 1
ATOM 1025 C CA . ILE A 1 129 ? 8.332 2.184 -6.816 1.00 97.19 129 ILE A CA 1
ATOM 1026 C C . ILE A 1 129 ? 7.303 1.558 -7.762 1.00 97.19 129 ILE A C 1
ATOM 1028 O O . ILE A 1 129 ? 6.321 0.977 -7.292 1.00 97.19 129 ILE A O 1
ATOM 1032 N N . ARG A 1 130 ? 7.572 1.592 -9.070 1.00 97.62 130 ARG A N 1
ATOM 1033 C CA . ARG A 1 130 ? 6.729 0.963 -10.094 1.00 97.62 130 ARG A CA 1
ATOM 1034 C C . ARG A 1 130 ? 6.480 -0.534 -9.892 1.00 97.62 130 ARG A C 1
ATOM 1036 O O . ARG A 1 130 ? 5.426 -1.024 -10.287 1.00 97.62 130 ARG A O 1
ATOM 1043 N N . ASP A 1 131 ? 7.386 -1.252 -9.225 1.00 97.44 131 ASP A N 1
ATOM 1044 C CA . ASP A 1 131 ? 7.209 -2.683 -8.950 1.00 97.44 131 ASP A CA 1
ATOM 1045 C C . ASP A 1 131 ? 6.139 -2.915 -7.885 1.00 97.44 131 ASP A C 1
ATOM 1047 O O . ASP A 1 131 ? 5.245 -3.749 -8.040 1.00 97.44 131 ASP A O 1
ATOM 1051 N N . VAL A 1 132 ? 6.213 -2.137 -6.803 1.00 97.88 132 VAL A N 1
ATOM 1052 C CA . VAL A 1 132 ? 5.244 -2.195 -5.705 1.00 97.88 132 VAL A CA 1
ATOM 1053 C C . VAL A 1 132 ? 3.889 -1.667 -6.173 1.00 97.88 132 VAL A C 1
ATOM 1055 O O . VAL A 1 132 ? 2.860 -2.244 -5.830 1.00 97.88 132 VAL A O 1
ATOM 1058 N N . ALA A 1 133 ? 3.880 -0.616 -6.999 1.00 98.50 133 ALA A N 1
ATOM 1059 C CA . ALA A 1 133 ? 2.665 -0.083 -7.609 1.00 98.50 133 ALA A CA 1
ATOM 1060 C C . ALA A 1 133 ? 1.975 -1.118 -8.505 1.00 98.50 133 ALA A C 1
ATOM 1062 O O . ALA A 1 133 ? 0.776 -1.353 -8.352 1.00 98.50 133 ALA A O 1
ATOM 1063 N N . LEU A 1 134 ? 2.733 -1.801 -9.372 1.00 98.62 134 LEU A N 1
ATOM 1064 C CA . LEU A 1 134 ? 2.198 -2.885 -10.189 1.00 98.62 134 LEU A CA 1
ATOM 1065 C C . LEU A 1 134 ? 1.624 -4.003 -9.313 1.00 98.62 134 LEU A C 1
ATOM 1067 O O . LEU A 1 134 ? 0.497 -4.427 -9.547 1.00 98.62 134 LEU A O 1
ATOM 1071 N N . LEU A 1 135 ? 2.339 -4.443 -8.273 1.00 98.38 135 LEU A N 1
ATOM 1072 C CA . LEU A 1 135 ? 1.817 -5.454 -7.350 1.00 98.38 135 LEU A CA 1
ATOM 1073 C C . LEU A 1 135 ? 0.504 -5.008 -6.681 1.00 98.38 135 LEU A C 1
ATOM 1075 O O . LEU A 1 135 ? -0.432 -5.802 -6.584 1.00 98.38 135 LEU A O 1
ATOM 1079 N N . GLY A 1 136 ? 0.411 -3.742 -6.268 1.00 98.25 136 GLY A N 1
ATOM 1080 C CA . GLY A 1 136 ? -0.813 -3.164 -5.715 1.00 98.25 136 GLY A CA 1
ATOM 1081 C C . GLY A 1 136 ? -1.976 -3.164 -6.714 1.00 98.25 136 GLY A C 1
ATOM 1082 O O . GLY A 1 136 ? -3.089 -3.557 -6.370 1.00 98.25 136 GLY A O 1
ATOM 1083 N N . LEU A 1 137 ? -1.721 -2.817 -7.977 1.00 98.44 137 LEU A N 1
ATOM 1084 C CA . LEU A 1 137 ? -2.727 -2.873 -9.043 1.00 98.44 137 LEU A CA 1
ATOM 1085 C C . LEU A 1 137 ? -3.209 -4.304 -9.313 1.00 98.44 137 LEU A C 1
ATOM 1087 O O . LEU A 1 137 ? -4.404 -4.524 -9.519 1.00 98.44 137 LEU A O 1
ATOM 1091 N N . LEU A 1 138 ? -2.305 -5.289 -9.294 1.00 98.19 138 LEU A N 1
ATOM 1092 C CA . LEU A 1 138 ? -2.674 -6.702 -9.421 1.00 98.19 138 LEU A CA 1
ATOM 1093 C C . LEU A 1 138 ? -3.547 -7.156 -8.250 1.00 98.19 138 LEU A C 1
ATOM 1095 O O . LEU A 1 138 ? -4.547 -7.835 -8.471 1.00 98.19 138 LEU A O 1
ATOM 1099 N N . GLN A 1 139 ? -3.229 -6.721 -7.028 1.00 97.44 139 GLN A N 1
ATOM 1100 C CA . GLN A 1 139 ? -4.042 -7.006 -5.849 1.00 97.44 139 GLN A CA 1
ATOM 1101 C C . GLN A 1 139 ? -5.455 -6.411 -5.966 1.00 97.44 139 GLN A C 1
ATOM 1103 O O . GLN A 1 139 ? -6.426 -7.142 -5.788 1.00 97.44 139 GLN A O 1
ATOM 1108 N N . LEU A 1 140 ? -5.584 -5.128 -6.328 1.00 96.62 140 LEU A N 1
ATOM 1109 C CA . LEU A 1 140 ? -6.884 -4.457 -6.509 1.00 96.62 140 LEU A CA 1
ATOM 1110 C C . LEU A 1 140 ? -7.758 -5.135 -7.568 1.00 96.62 140 LEU A C 1
ATOM 1112 O O . LEU A 1 140 ? -8.981 -5.157 -7.465 1.00 96.62 140 LEU A O 1
ATOM 1116 N N . THR A 1 141 ? -7.124 -5.697 -8.594 1.00 96.62 141 THR A N 1
ATOM 1117 C CA . THR A 1 141 ? -7.810 -6.321 -9.731 1.00 96.62 141 THR A CA 1
ATOM 1118 C C . THR A 1 141 ? -7.899 -7.843 -9.616 1.00 96.62 141 THR A C 1
ATOM 1120 O O . THR A 1 141 ? -8.313 -8.501 -10.569 1.00 96.62 141 THR A O 1
ATOM 1123 N N . ASN A 1 142 ? -7.548 -8.407 -8.452 1.00 95.94 142 ASN A N 1
ATOM 1124 C CA . ASN A 1 142 ? -7.543 -9.847 -8.170 1.00 95.94 142 ASN A CA 1
ATOM 1125 C C . ASN A 1 142 ? -6.772 -10.682 -9.211 1.00 95.94 142 ASN A C 1
ATOM 1127 O O . ASN A 1 142 ? -7.161 -11.802 -9.545 1.00 95.94 142 ASN A O 1
ATOM 1131 N N . GLN A 1 143 ? -5.674 -10.140 -9.733 1.00 97.44 143 GLN A N 1
ATOM 1132 C CA . GLN A 1 143 ? -4.800 -10.820 -10.683 1.00 97.44 143 GLN A CA 1
ATOM 1133 C C . GLN A 1 143 ? -3.627 -11.496 -9.970 1.00 97.44 143 GLN A C 1
ATOM 1135 O O . GLN A 1 143 ? -3.097 -10.986 -8.984 1.00 97.44 143 GLN A O 1
ATOM 1140 N N . SER A 1 144 ? -3.188 -12.644 -10.490 1.00 96.94 144 SER A N 1
ATOM 1141 C CA . SER A 1 144 ? -2.057 -13.393 -9.935 1.00 96.94 144 SER A CA 1
ATOM 1142 C C . SER A 1 144 ? -0.729 -12.680 -10.228 1.00 96.94 144 SER A C 1
ATOM 1144 O O . SER A 1 144 ? -0.392 -12.502 -11.401 1.00 96.94 144 SER A O 1
ATOM 1146 N N . PRO A 1 145 ? 0.090 -12.336 -9.212 1.00 97.44 145 PRO A N 1
ATOM 1147 C CA . PRO A 1 145 ? 1.420 -11.769 -9.444 1.00 97.44 145 PRO A CA 1
ATOM 1148 C C . PRO A 1 145 ? 2.349 -12.691 -10.245 1.00 97.44 145 PRO A C 1
ATOM 1150 O O . PRO A 1 145 ? 3.168 -12.215 -11.032 1.00 97.44 145 PRO A O 1
ATOM 1153 N N . ALA A 1 146 ? 2.196 -14.010 -10.100 1.00 96.31 146 ALA A N 1
ATOM 1154 C CA . ALA A 1 146 ? 3.005 -14.986 -10.829 1.00 96.31 146 ALA A CA 1
ATOM 1155 C C . ALA A 1 146 ? 2.797 -14.890 -12.349 1.00 96.31 146 ALA A C 1
ATOM 1157 O O . ALA A 1 146 ? 3.758 -15.004 -13.107 1.00 96.31 146 ALA A O 1
ATOM 1158 N N . ASP A 1 147 ? 1.578 -14.572 -12.800 1.00 97.88 147 ASP A N 1
ATOM 1159 C CA . ASP A 1 147 ? 1.276 -14.402 -14.228 1.00 97.88 147 ASP A CA 1
ATOM 1160 C C . ASP A 1 147 ? 2.011 -13.197 -14.828 1.00 97.88 147 ASP A C 1
ATOM 1162 O O . ASP A 1 147 ? 2.165 -13.101 -16.046 1.00 97.88 147 ASP A O 1
ATOM 1166 N N . TYR A 1 148 ? 2.451 -12.266 -13.987 1.00 97.88 148 TYR A N 1
ATOM 1167 C CA . TYR A 1 148 ? 3.198 -11.074 -14.370 1.00 97.88 148 TYR A CA 1
ATOM 1168 C C . TYR A 1 148 ? 4.708 -11.234 -14.183 1.00 97.88 148 TYR A C 1
ATOM 1170 O O . TYR A 1 148 ? 5.442 -10.297 -14.462 1.00 97.88 148 TYR A O 1
ATOM 1178 N N . GLY A 1 149 ? 5.186 -12.410 -13.760 1.00 94.94 149 GLY A N 1
ATOM 1179 C CA . GLY A 1 149 ? 6.612 -12.684 -13.574 1.00 94.94 149 GLY A CA 1
ATOM 1180 C C . GLY A 1 149 ? 7.143 -12.358 -12.178 1.00 94.94 149 GLY A C 1
ATOM 1181 O O . GLY A 1 149 ? 8.354 -12.407 -11.964 1.00 94.94 149 GLY A O 1
ATOM 1182 N N . PHE A 1 150 ? 6.275 -12.060 -11.205 1.00 93.38 150 PHE A N 1
ATOM 1183 C CA . PHE A 1 150 ? 6.710 -11.988 -9.814 1.00 93.38 150 PHE A CA 1
ATOM 1184 C C . PHE A 1 150 ? 6.892 -13.398 -9.239 1.00 93.38 150 PHE A C 1
ATOM 1186 O O . PHE A 1 150 ? 5.929 -14.132 -9.036 1.00 93.38 150 PHE A O 1
ATOM 1193 N N . GLU A 1 151 ? 8.127 -13.775 -8.920 1.00 84.88 151 GLU A N 1
ATOM 1194 C CA . GLU A 1 151 ? 8.429 -15.146 -8.480 1.00 84.88 151 GLU A CA 1
ATOM 1195 C C . GLU A 1 151 ? 8.360 -15.362 -6.963 1.00 84.88 151 GLU A C 1
ATOM 1197 O O . GLU A 1 151 ? 8.094 -16.467 -6.504 1.00 84.88 151 GLU A O 1
ATOM 1202 N N . ASN A 1 152 ? 8.655 -14.330 -6.168 1.00 83.88 152 ASN A N 1
ATOM 1203 C CA . ASN A 1 152 ? 8.906 -14.472 -4.728 1.00 83.88 152 ASN A CA 1
ATOM 1204 C C . ASN A 1 152 ? 8.047 -13.536 -3.875 1.00 83.88 152 ASN A C 1
ATOM 1206 O O . ASN A 1 152 ? 8.486 -13.108 -2.804 1.00 83.88 152 ASN A O 1
ATOM 1210 N N . VAL A 1 153 ? 6.834 -13.214 -4.335 1.00 91.75 153 VAL A N 1
ATOM 1211 C CA . VAL A 1 153 ? 5.915 -12.387 -3.546 1.00 91.75 153 VAL A CA 1
ATOM 1212 C C . VAL A 1 153 ? 5.544 -13.126 -2.267 1.00 91.75 153 VAL A C 1
ATOM 1214 O O . VAL A 1 153 ? 5.106 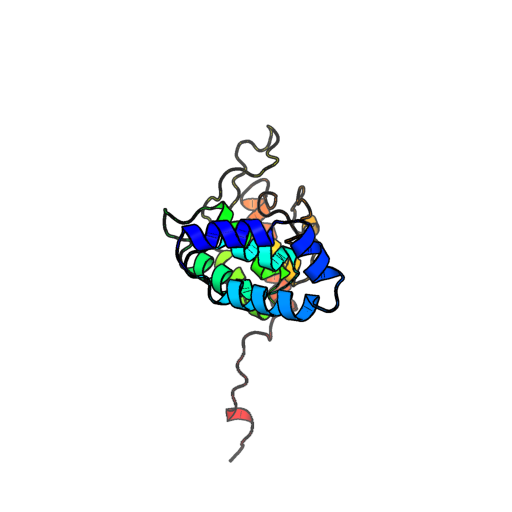-14.274 -2.286 1.00 91.75 153 VAL A O 1
ATOM 1217 N N . ILE A 1 154 ? 5.724 -12.457 -1.135 1.00 93.56 154 ILE A N 1
ATOM 1218 C CA . ILE A 1 154 ? 5.387 -12.992 0.180 1.00 93.56 154 ILE A CA 1
ATOM 1219 C C . ILE A 1 154 ? 4.020 -12.438 0.567 1.00 93.56 154 ILE A C 1
ATOM 1221 O O . ILE A 1 154 ? 3.824 -11.227 0.551 1.00 93.56 154 ILE A O 1
ATOM 1225 N N . SER A 1 155 ? 3.082 -13.298 0.957 1.00 93.38 155 SER A N 1
ATOM 1226 C CA . SER A 1 155 ? 1.788 -12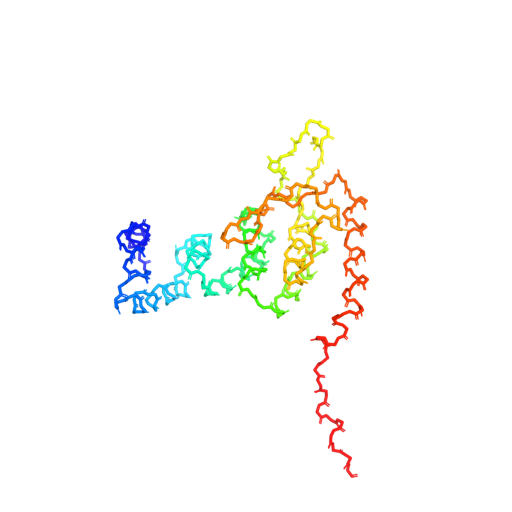.861 1.489 1.00 93.38 155 SER A CA 1
ATOM 1227 C C . SER A 1 155 ? 1.949 -12.114 2.817 1.00 93.38 155 SER A C 1
ATOM 1229 O O . SER A 1 155 ? 2.741 -12.510 3.674 1.00 93.38 155 SER A O 1
ATOM 1231 N N . SER A 1 156 ? 1.148 -11.074 3.020 1.00 93.81 156 SER A N 1
ATOM 1232 C CA . SER A 1 156 ? 1.023 -10.333 4.274 1.00 93.81 156 SER A CA 1
ATOM 1233 C C . SER A 1 156 ? -0.418 -10.414 4.758 1.00 93.81 156 SER A C 1
ATOM 1235 O O . SER A 1 156 ? -1.333 -10.061 4.023 1.00 93.81 156 SER A O 1
ATOM 1237 N N . GLN A 1 157 ? -0.633 -10.822 6.009 1.00 92.19 157 GLN A N 1
ATOM 1238 C CA . GLN A 1 157 ? -1.982 -10.823 6.590 1.00 92.19 157 GLN A CA 1
ATOM 1239 C C . GLN A 1 157 ? -2.567 -9.407 6.690 1.00 92.19 157 GLN A C 1
ATOM 1241 O O . GLN A 1 157 ? -3.768 -9.226 6.530 1.00 92.19 157 GLN A O 1
ATOM 1246 N N . LEU A 1 158 ? -1.716 -8.402 6.925 1.00 92.69 158 LEU A N 1
ATOM 1247 C CA . LEU A 1 158 ? -2.152 -7.016 7.094 1.00 92.69 158 LEU A CA 1
ATOM 1248 C C . LEU A 1 158 ? -2.396 -6.309 5.758 1.00 92.69 158 LEU A C 1
ATOM 1250 O O . LEU A 1 158 ? -3.359 -5.564 5.633 1.00 92.69 158 LEU A O 1
ATOM 1254 N N . LEU A 1 159 ? -1.525 -6.532 4.770 1.00 95.50 159 LEU A N 1
ATOM 1255 C CA . LEU A 1 159 ? -1.481 -5.733 3.536 1.00 95.50 159 LEU A CA 1
ATOM 1256 C C . LEU A 1 159 ? -1.762 -6.539 2.258 1.00 95.50 159 LEU A C 1
ATOM 1258 O O . LEU A 1 159 ? -1.639 -6.004 1.163 1.00 95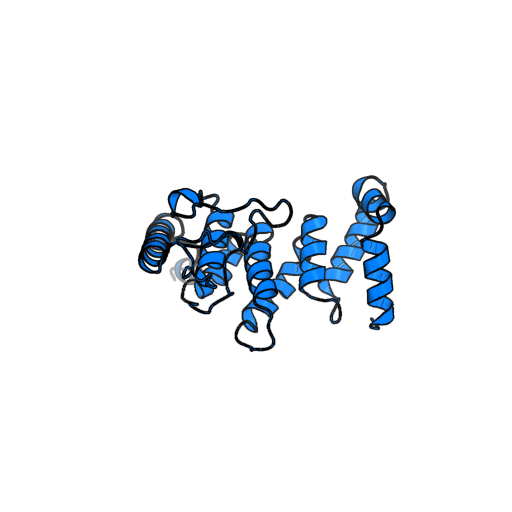.50 159 LEU A O 1
ATOM 1262 N N . GLY A 1 160 ? -2.103 -7.825 2.374 1.00 94.50 160 GLY A N 1
ATOM 1263 C CA . GLY A 1 160 ? -2.232 -8.754 1.244 1.00 94.50 160 GLY A CA 1
ATOM 1264 C C . GLY A 1 160 ? -0.877 -9.309 0.806 1.00 94.50 160 GLY A C 1
ATOM 1265 O O . GLY A 1 160 ? -0.635 -10.513 0.914 1.00 94.50 160 GLY A O 1
ATOM 1266 N N . TYR A 1 161 ? 0.059 -8.429 0.450 1.00 95.75 161 TYR A N 1
ATOM 1267 C CA . TYR A 1 161 ? 1.444 -8.788 0.137 1.00 95.75 161 TYR A CA 1
ATOM 1268 C C . TYR A 1 161 ? 2.472 -7.986 0.936 1.00 95.75 161 TYR A C 1
ATOM 1270 O O . TYR A 1 161 ? 2.206 -6.914 1.478 1.00 95.75 161 TYR A O 1
ATOM 1278 N N . SER A 1 162 ? 3.674 -8.544 1.053 1.00 93.50 162 SER A N 1
ATOM 1279 C CA . SER A 1 162 ? 4.815 -7.887 1.670 1.00 93.50 162 SER A CA 1
ATOM 1280 C C . SER A 1 162 ? 5.446 -6.922 0.660 1.00 93.50 162 SER A C 1
ATOM 1282 O O . SER A 1 162 ? 5.933 -7.381 -0.378 1.00 93.50 162 SER A O 1
ATOM 1284 N N . PRO A 1 163 ? 5.494 -5.610 0.948 1.00 89.81 163 PRO A N 1
ATOM 1285 C CA . PRO A 1 163 ? 5.943 -4.610 -0.021 1.00 89.81 163 PRO A CA 1
ATOM 1286 C C . PRO A 1 163 ? 7.356 -4.861 -0.571 1.00 89.81 163 PRO A C 1
ATOM 1288 O O . PRO A 1 163 ? 7.620 -4.677 -1.751 1.00 89.81 163 PRO A O 1
ATOM 1291 N N . ASN A 1 164 ? 8.267 -5.353 0.272 1.00 90.88 164 ASN A N 1
ATOM 1292 C CA . ASN A 1 164 ? 9.670 -5.587 -0.086 1.00 90.88 164 ASN A CA 1
ATOM 1293 C C . ASN A 1 164 ? 9.931 -6.915 -0.825 1.00 90.88 164 ASN A C 1
ATOM 1295 O O . ASN A 1 164 ? 11.088 -7.329 -0.961 1.00 90.88 164 ASN A O 1
ATOM 1299 N N . SER A 1 165 ? 8.868 -7.601 -1.254 1.00 90.75 165 SER A N 1
ATOM 1300 C CA . SER A 1 165 ? 8.931 -8.841 -2.039 1.00 90.75 165 SER A CA 1
ATOM 1301 C C . SER A 1 165 ? 8.575 -8.651 -3.519 1.00 90.75 165 SER A C 1
ATOM 1303 O O . SER A 1 165 ? 8.700 -9.587 -4.306 1.00 90.75 165 SER A O 1
ATOM 1305 N N . ALA A 1 166 ? 8.166 -7.440 -3.905 1.00 90.94 166 ALA A N 1
ATOM 1306 C CA . ALA A 1 166 ? 7.724 -7.093 -5.248 1.00 90.94 166 ALA A CA 1
ATOM 1307 C C . ALA A 1 166 ? 8.905 -6.799 -6.190 1.00 90.94 166 ALA A C 1
ATOM 1309 O O . ALA A 1 166 ? 9.046 -5.677 -6.637 1.00 90.94 166 ALA A O 1
ATOM 1310 N N . SER A 1 167 ? 9.796 -7.750 -6.472 1.00 89.31 167 SER A N 1
ATOM 1311 C CA . SER A 1 167 ? 10.973 -7.487 -7.326 1.00 89.31 167 SER A CA 1
ATOM 1312 C C . SER A 1 167 ? 11.007 -8.328 -8.594 1.00 89.31 167 SER A C 1
ATOM 1314 O O . SER A 1 167 ? 10.724 -9.527 -8.541 1.00 89.31 167 SER A O 1
ATOM 1316 N N . PHE A 1 168 ? 11.483 -7.722 -9.681 1.00 91.06 168 PHE A N 1
ATOM 1317 C CA . PHE A 1 168 ? 11.816 -8.393 -10.937 1.00 91.06 168 PHE A CA 1
ATOM 1318 C C . PHE A 1 168 ? 13.303 -8.744 -11.026 1.00 91.06 168 PHE A C 1
ATOM 1320 O O . PHE A 1 168 ? 14.133 -8.214 -10.288 1.00 91.06 168 PHE A O 1
ATOM 1327 N N . ALA A 1 169 ? 13.646 -9.655 -11.938 1.00 88.69 169 ALA A N 1
ATOM 1328 C CA . ALA A 1 169 ? 15.036 -10.039 -12.176 1.00 88.69 169 ALA A CA 1
ATOM 1329 C C . ALA A 1 169 ? 15.852 -8.926 -12.861 1.00 88.69 169 ALA A C 1
ATOM 1331 O O . ALA A 1 169 ? 17.045 -8.802 -12.597 1.00 88.69 169 ALA A O 1
ATOM 1332 N N . ASN A 1 170 ? 15.216 -8.149 -13.742 1.00 89.12 170 ASN A N 1
ATOM 1333 C CA . ASN A 1 170 ? 15.817 -7.064 -14.516 1.00 89.12 170 ASN A CA 1
ATOM 1334 C C . ASN A 1 170 ? 14.731 -6.110 -15.056 1.00 89.12 170 ASN A C 1
ATOM 1336 O O . ASN A 1 170 ? 13.533 -6.342 -14.866 1.00 89.12 170 ASN A O 1
ATOM 1340 N N . ASP A 1 171 ? 15.170 -5.044 -15.727 1.00 91.94 171 ASP A N 1
ATOM 1341 C CA . ASP A 1 171 ? 14.300 -4.023 -16.312 1.00 91.94 171 ASP A CA 1
ATOM 1342 C C . ASP A 1 171 ? 13.411 -4.562 -17.438 1.00 91.94 171 ASP A C 1
ATOM 1344 O O . ASP A 1 171 ? 12.227 -4.236 -17.457 1.00 91.94 171 ASP A O 1
ATOM 1348 N N . ASP A 1 172 ? 13.915 -5.461 -18.286 1.00 93.31 172 ASP A N 1
ATOM 1349 C CA . ASP A 1 172 ? 13.131 -6.050 -19.381 1.00 93.31 172 ASP A CA 1
ATOM 1350 C C . ASP A 1 172 ? 11.917 -6.840 -18.861 1.00 93.31 172 ASP A C 1
ATOM 1352 O O . ASP A 1 172 ? 10.805 -6.707 -19.374 1.00 93.31 172 ASP A O 1
ATOM 1356 N N . ALA A 1 173 ? 12.105 -7.643 -17.806 1.00 93.62 173 ALA A N 1
ATOM 1357 C CA . ALA A 1 173 ? 11.025 -8.405 -17.177 1.00 93.62 173 ALA A CA 1
ATOM 1358 C C . ALA A 1 173 ? 9.956 -7.481 -16.580 1.00 93.62 173 ALA A C 1
ATOM 1360 O O . ALA A 1 173 ? 8.758 -7.755 -16.680 1.00 93.62 173 ALA A O 1
ATOM 1361 N N . ARG A 1 174 ? 10.392 -6.370 -15.983 1.00 94.94 174 ARG A N 1
ATOM 1362 C CA . ARG A 1 174 ? 9.504 -5.368 -15.403 1.00 94.94 174 ARG A CA 1
ATOM 1363 C C . ARG A 1 174 ? 8.703 -4.636 -16.474 1.00 94.94 174 ARG A C 1
ATOM 1365 O O . ARG A 1 174 ? 7.486 -4.513 -16.350 1.00 94.94 174 ARG A O 1
ATOM 1372 N N . ASP A 1 175 ? 9.366 -4.180 -17.530 1.00 96.38 175 ASP A N 1
ATOM 1373 C CA . ASP A 1 175 ? 8.721 -3.455 -18.621 1.00 96.38 175 ASP A CA 1
ATOM 1374 C C . ASP A 1 175 ? 7.708 -4.364 -19.344 1.00 96.38 175 ASP A C 1
ATOM 1376 O O . ASP A 1 175 ? 6.581 -3.939 -19.608 1.00 96.38 175 ASP A O 1
ATOM 1380 N N . ALA A 1 176 ? 8.028 -5.650 -19.540 1.00 97.62 176 ALA A N 1
ATOM 1381 C CA . ALA A 1 176 ? 7.088 -6.641 -20.072 1.00 97.62 176 ALA A CA 1
ATOM 1382 C C . ALA A 1 176 ? 5.857 -6.853 -19.167 1.00 97.62 176 ALA A C 1
ATOM 1384 O O . ALA A 1 176 ? 4.732 -6.992 -19.663 1.00 97.62 176 ALA A O 1
ATOM 1385 N N . ALA A 1 177 ? 6.044 -6.862 -17.842 1.00 98.12 177 ALA A N 1
ATOM 1386 C CA . ALA A 1 177 ? 4.958 -6.989 -16.874 1.00 98.12 177 ALA A CA 1
ATOM 1387 C C . ALA A 1 177 ? 4.032 -5.758 -16.885 1.00 98.12 177 ALA A C 1
ATOM 1389 O O . ALA A 1 177 ? 2.808 -5.904 -16.948 1.00 98.12 177 ALA A O 1
ATOM 1390 N N . ILE A 1 178 ? 4.606 -4.551 -16.900 1.00 98.12 178 ILE A N 1
ATOM 1391 C CA . ILE A 1 178 ? 3.858 -3.289 -17.002 1.00 98.12 178 ILE A CA 1
ATOM 1392 C C . ILE A 1 178 ? 3.105 -3.219 -18.335 1.00 98.12 178 ILE A C 1
ATOM 1394 O O . ILE A 1 178 ? 1.929 -2.857 -18.373 1.00 98.12 178 ILE A O 1
ATOM 1398 N N . GLU A 1 179 ? 3.733 -3.617 -19.442 1.00 97.88 179 GLU A N 1
ATOM 1399 C CA . GLU A 1 179 ? 3.080 -3.631 -20.749 1.00 97.88 179 GLU A CA 1
ATOM 1400 C C . GLU A 1 179 ? 1.912 -4.631 -20.794 1.00 97.88 179 GLU A C 1
ATOM 1402 O O . GLU A 1 179 ? 0.830 -4.314 -21.304 1.00 97.88 179 GLU A O 1
ATOM 1407 N N . LYS A 1 180 ? 2.091 -5.824 -20.207 1.00 98.25 180 LYS A N 1
ATOM 1408 C CA . LYS A 1 180 ? 1.010 -6.805 -20.036 1.00 98.25 180 LYS A CA 1
ATOM 1409 C C . LYS A 1 180 ? -0.154 -6.204 -19.254 1.00 98.25 180 LYS A C 1
ATOM 1411 O O . LYS A 1 180 ? -1.303 -6.359 -19.673 1.00 98.25 180 LYS A O 1
ATOM 1416 N N . TRP A 1 181 ? 0.138 -5.483 -18.176 1.00 97.62 181 TRP A N 1
ATOM 1417 C CA . TRP A 1 181 ? -0.889 -4.863 -17.348 1.00 97.62 181 TRP A CA 1
ATOM 1418 C C . TRP A 1 181 ? -1.620 -3.758 -18.109 1.00 97.62 181 TRP A C 1
ATOM 1420 O O . TRP A 1 181 ? -2.846 -3.718 -18.117 1.00 97.62 181 TRP A O 1
ATOM 1430 N N . ASN A 1 182 ? -0.890 -2.928 -18.857 1.00 96.06 182 ASN A N 1
ATOM 1431 C CA . ASN A 1 182 ? -1.467 -1.889 -19.707 1.00 96.06 182 ASN A CA 1
ATOM 1432 C C . ASN A 1 182 ? -2.391 -2.463 -20.792 1.00 96.06 182 ASN A C 1
ATOM 1434 O O . ASN A 1 182 ? -3.449 -1.892 -21.067 1.00 96.06 182 ASN A O 1
ATOM 1438 N N . ARG A 1 183 ? -2.036 -3.607 -21.398 1.00 96.12 183 ARG A N 1
ATOM 1439 C CA . ARG A 1 183 ? -2.936 -4.330 -22.316 1.00 96.12 183 ARG A CA 1
ATOM 1440 C C . ARG A 1 183 ? -4.211 -4.776 -21.606 1.00 96.12 183 ARG A C 1
ATOM 1442 O O . ARG A 1 183 ? -5.299 -4.547 -22.128 1.00 96.12 183 ARG A O 1
ATOM 1449 N N . TRP A 1 184 ? -4.085 -5.364 -20.418 1.00 96.06 184 TRP A N 1
ATOM 1450 C CA . TRP A 1 184 ? -5.235 -5.783 -19.621 1.00 96.06 184 TRP A CA 1
ATOM 1451 C C . TRP A 1 184 ? -6.128 -4.591 -19.235 1.00 96.06 184 TRP A C 1
ATOM 1453 O O . TRP A 1 184 ? -7.333 -4.645 -19.479 1.00 96.06 184 TRP A O 1
ATOM 1463 N N . LYS A 1 185 ? -5.547 -3.487 -18.742 1.00 94.88 185 LYS A N 1
ATOM 1464 C CA . LYS A 1 185 ? -6.255 -2.245 -18.387 1.00 94.88 185 LYS A CA 1
ATOM 1465 C C . LYS A 1 185 ? -7.099 -1.736 -19.552 1.00 94.88 185 LYS A C 1
ATOM 1467 O O . LYS A 1 185 ? -8.274 -1.447 -19.354 1.00 94.88 185 LYS A O 1
ATOM 1472 N N . ARG A 1 186 ? -6.535 -1.648 -20.763 1.00 93.38 186 ARG A N 1
ATOM 1473 C CA . ARG A 1 186 ? -7.272 -1.169 -21.950 1.00 93.38 186 ARG A CA 1
ATOM 1474 C C . ARG A 1 186 ? -8.505 -2.016 -22.271 1.00 93.38 186 ARG A C 1
ATOM 1476 O O . ARG A 1 186 ? -9.499 -1.471 -22.730 1.00 93.38 186 ARG A O 1
ATOM 1483 N N . LEU A 1 187 ? -8.440 -3.325 -22.030 1.00 92.94 187 LEU A N 1
ATOM 1484 C CA . LEU A 1 187 ? -9.529 -4.257 -22.333 1.00 92.94 187 LEU A CA 1
ATOM 1485 C C . LEU A 1 187 ? -10.613 -4.305 -21.247 1.00 92.94 187 LEU A C 1
ATOM 1487 O O . LEU A 1 187 ? -11.763 -4.586 -21.567 1.00 92.94 187 LEU A O 1
ATOM 1491 N N . HIS A 1 188 ? -10.262 -4.045 -19.983 1.00 91.19 188 HIS A N 1
ATOM 1492 C CA . HIS A 1 188 ? -11.154 -4.305 -18.842 1.00 91.19 188 HIS A CA 1
ATOM 1493 C C . HIS A 1 188 ? -11.558 -3.050 -18.062 1.00 91.19 188 HIS A C 1
ATOM 1495 O O . HIS A 1 188 ? -12.605 -3.047 -17.425 1.00 91.19 188 HIS A O 1
ATOM 1501 N N . LEU A 1 189 ? -10.753 -1.984 -18.108 1.00 86.44 189 LEU A N 1
ATOM 1502 C CA . LEU A 1 189 ? -10.974 -0.743 -17.355 1.00 86.44 189 LEU A CA 1
ATOM 1503 C C . LEU A 1 189 ? -11.278 0.463 -18.258 1.00 86.44 189 LEU A C 1
ATOM 1505 O O . LEU A 1 189 ? -11.312 1.590 -17.770 1.00 86.44 189 LEU A O 1
ATOM 1509 N N . GLY A 1 190 ? -11.507 0.243 -19.558 1.00 63.47 190 GLY A N 1
ATOM 1510 C CA . GLY A 1 190 ? -11.671 1.282 -20.587 1.00 63.47 190 GLY A CA 1
ATOM 1511 C C . GLY A 1 190 ? -12.789 2.315 -20.368 1.00 63.47 190 GLY A C 1
ATOM 1512 O O . GLY A 1 190 ? -12.887 3.233 -21.168 1.00 63.47 190 GLY A O 1
ATOM 1513 N N . ASN A 1 191 ? -13.575 2.210 -19.289 1.00 56.16 191 ASN A N 1
ATOM 1514 C CA . ASN A 1 191 ? -14.710 3.084 -18.964 1.00 56.16 191 ASN A CA 1
ATOM 1515 C C . ASN A 1 191 ? -14.656 3.720 -17.557 1.00 56.16 191 ASN A C 1
ATOM 1517 O O . ASN A 1 191 ? -15.653 4.282 -17.119 1.00 56.16 191 ASN A O 1
ATOM 1521 N N . ILE A 1 192 ? -13.544 3.639 -16.813 1.00 56.19 192 ILE A N 1
ATOM 1522 C CA . ILE A 1 192 ? -13.482 4.229 -15.453 1.00 56.19 192 ILE A CA 1
ATOM 1523 C C . ILE A 1 192 ? -13.183 5.747 -15.489 1.00 56.19 192 ILE A C 1
ATOM 1525 O O . ILE A 1 192 ? -13.436 6.443 -14.515 1.00 56.19 192 ILE A O 1
ATOM 1529 N N . ALA A 1 193 ? -12.748 6.289 -16.635 1.00 46.50 193 ALA A N 1
ATOM 1530 C CA . ALA A 1 193 ? -12.281 7.675 -16.768 1.00 46.50 193 ALA A CA 1
ATOM 1531 C C . ALA A 1 193 ? -13.026 8.496 -17.840 1.00 46.50 193 ALA A C 1
ATOM 1533 O O . ALA A 1 193 ? -12.409 9.214 -18.626 1.00 46.50 193 ALA A O 1
ATOM 1534 N N . THR A 1 194 ? -14.356 8.417 -17.905 1.00 42.59 194 THR A N 1
ATOM 1535 C CA . THR A 1 194 ? -15.132 9.439 -18.627 1.00 42.59 194 THR A CA 1
ATOM 1536 C C . THR A 1 194 ? -16.209 9.977 -17.693 1.00 42.59 194 THR A C 1
ATOM 1538 O O . THR A 1 194 ? -17.133 9.235 -17.355 1.00 42.59 194 THR A O 1
ATOM 1541 N N . PRO A 1 195 ? -16.124 11.245 -17.243 1.00 43.38 195 PRO A N 1
ATOM 1542 C CA . PRO A 1 195 ? -17.297 11.926 -16.725 1.00 43.38 195 PRO A CA 1
ATOM 1543 C C . PRO A 1 195 ? -18.342 11.867 -17.835 1.00 43.38 195 PRO A C 1
ATOM 1545 O O . PRO A 1 195 ? -18.070 12.307 -18.951 1.00 43.38 195 PRO A O 1
ATOM 1548 N N . ILE A 1 196 ? -19.501 11.272 -17.558 1.00 44.72 196 ILE A N 1
ATOM 1549 C CA . ILE A 1 196 ? -20.646 11.357 -18.460 1.00 44.72 196 ILE A CA 1
ATOM 1550 C C . ILE A 1 196 ? -20.912 12.850 -18.641 1.00 44.72 196 ILE A C 1
ATOM 1552 O O . ILE A 1 196 ? -21.288 13.533 -17.686 1.00 44.72 196 ILE A O 1
ATOM 1556 N N . ASP A 1 197 ? -20.651 13.360 -19.840 1.00 45.38 197 ASP A N 1
ATOM 1557 C CA . ASP A 1 197 ? -21.041 14.707 -20.204 1.00 45.38 197 ASP A CA 1
ATOM 1558 C C . ASP A 1 197 ? -22.573 14.758 -20.156 1.00 45.38 197 ASP A C 1
ATOM 1560 O O . ASP A 1 197 ? -23.275 14.145 -20.961 1.00 45.38 197 ASP A O 1
ATOM 1564 N N . ALA A 1 198 ? -23.106 15.456 -19.154 1.00 51.41 198 ALA A N 1
ATOM 1565 C CA . ALA A 1 198 ? -24.540 15.643 -18.979 1.00 51.41 198 ALA A CA 1
ATOM 1566 C C . ALA A 1 198 ? -25.171 16.485 -20.110 1.00 51.41 198 ALA A C 1
ATOM 1568 O O . ALA A 1 198 ? -26.386 16.693 -20.099 1.00 51.41 198 ALA A O 1
ATOM 1569 N N . SER A 1 199 ? -24.383 16.957 -21.084 1.00 48.41 199 SER A N 1
ATOM 1570 C CA . SER A 1 199 ? -24.875 17.660 -22.268 1.00 48.41 199 SER A CA 1
ATOM 1571 C C . SER A 1 199 ? -25.541 16.749 -23.314 1.00 48.41 199 SER A C 1
ATOM 1573 O O . SER A 1 199 ? -26.308 17.250 -24.132 1.00 48.41 199 SER A O 1
ATOM 1575 N N . GLU A 1 200 ? -25.366 15.421 -23.253 1.00 46.88 200 GLU A N 1
ATOM 1576 C CA . GLU A 1 200 ? -25.982 14.487 -24.220 1.00 46.88 200 GLU A CA 1
ATOM 1577 C C . GLU A 1 200 ? -27.447 14.100 -23.916 1.00 46.88 200 GLU A C 1
ATOM 1579 O O . GLU A 1 200 ? -28.088 13.441 -24.735 1.00 46.88 200 GLU A O 1
ATOM 1584 N N . TRP A 1 201 ? -28.027 14.527 -22.785 1.00 46.69 201 TRP A N 1
ATOM 1585 C CA . TRP A 1 201 ? -29.395 14.137 -22.385 1.00 46.69 201 TRP A CA 1
ATOM 1586 C C . TRP A 1 201 ? -30.492 15.178 -22.652 1.00 46.69 201 TRP A C 1
ATOM 1588 O O . TRP A 1 201 ? -31.662 14.902 -22.384 1.00 46.69 201 TRP A O 1
ATOM 1598 N N . TYR A 1 202 ? -30.161 16.338 -23.226 1.00 40.91 202 TYR A N 1
ATOM 1599 C CA . TYR A 1 202 ? -31.160 17.324 -23.654 1.00 40.91 202 TYR A CA 1
ATOM 1600 C C . TYR A 1 202 ? -30.974 17.701 -25.128 1.00 40.91 202 TYR A C 1
ATOM 1602 O O . TYR A 1 202 ? -30.272 18.668 -25.427 1.00 40.91 202 TYR A O 1
ATOM 1610 N N . PRO A 1 203 ? -31.624 16.994 -26.071 1.00 44.62 203 PRO A N 1
ATOM 1611 C CA . PRO A 1 203 ? -31.911 17.596 -27.362 1.00 44.62 203 PRO A CA 1
ATOM 1612 C C . PRO A 1 203 ? -32.896 18.750 -27.128 1.00 44.62 203 PRO A C 1
ATOM 1614 O O . PRO A 1 203 ? -33.965 18.551 -26.544 1.00 44.62 203 PRO A O 1
ATOM 1617 N N . GLY A 1 204 ? -32.484 19.960 -27.511 1.00 54.16 204 GLY A N 1
ATOM 1618 C CA . GLY A 1 204 ? -33.373 21.120 -27.605 1.00 54.16 204 GLY A CA 1
ATOM 1619 C C . GLY A 1 204 ? -34.464 20.945 -28.653 1.00 54.16 204 GLY A C 1
ATOM 1620 O O . GLY A 1 204 ? -34.314 20.070 -29.538 1.00 54.16 204 GLY A O 1
#

Sequence (204 aa):
PSPRSISTINMLVDDSRFLHAVERDSTGPALLAMLRQWIRTSRHASPYHLMNLAARFQVDDAIPAAREILDIRQLETTSPHLVMTSIMYLSRFGGMETIEDLLELLDDKRSLGRPRRSTSQRENAELQIRDVALLGLLQLTNQSPADYGFENVISSQLLGYSPNSASFANDDARDAAIEKWNRWKRLHLGNIATPIDASEWYPG

Solvent-accessible surface area (backbone atoms only — not comparable to full-atom values): 11535 Å² total; per-residue (Å²): 129,55,76,69,56,50,55,54,50,51,54,48,64,69,30,71,66,48,48,47,38,44,75,74,41,96,58,8,67,60,53,45,51,53,49,47,52,46,49,64,66,50,86,78,58,56,60,66,58,39,41,53,52,24,33,71,72,73,45,53,55,31,49,66,56,28,50,52,43,58,74,48,51,84,42,90,86,47,52,53,68,52,44,39,48,24,42,26,42,41,33,56,55,45,61,79,81,43,51,62,72,36,55,71,31,57,79,35,75,54,76,58,48,74,37,82,78,63,50,89,92,34,80,80,31,61,19,29,47,22,38,35,22,49,52,20,52,29,52,64,67,75,46,65,55,59,85,49,62,38,81,63,66,39,78,25,95,63,33,59,45,39,53,57,30,40,45,45,82,48,68,69,55,43,53,53,29,52,52,52,47,53,56,50,42,62,75,75,51,76,74,81,85,62,82,78,66,77,73,80,80,60,84,129

Secondary structure (DSSP, 8-state):
--HHHHHHHHHHHTSHHHHHHHHHSTTHHHHHHHHHHHHHH-SSS-HHHHHHHHHHTT--TTHHHHHHHHHTTTSTTS-HHHHHHHHHHHHHHS-TTHHHHHHTTTT---B----TT--GGGTT---BHHHHHHHHHHHHTT--GGGGT---PPEETTTEE-GGG---SSHHHHHHHHHHHHHHHHHHSTTSS----GGGG---

Nearest PDB structures (foldseek):
  4d4z-assembly1_A  TM=5.292E-01  e=7.801E-02  Homo sapiens
  3ltj-assembly1_A  TM=4.091E-01  e=1.423E-01  synthetic construct
  7peb-assembly1_A  TM=3.432E-01  e=7.061E-01  Homo sapiens
  7mc4-assembly1_A  TM=3.829E-01  e=4.975E+00  Synechococcus sp. A15-62
  5m1m-assembly1_A  TM=2.655E-01  e=1.739E+00  Influenza C virus (C/Ann Arbor/1/50)

Mean predicted aligned error: 7.3 Å

pLDDT: mean 87.2, std 14.29, range [40.91, 98.62]

Radius of gyration: 19.54 Å; Cα contacts (8 Å, |Δi|>4): 234; chains: 1; bounding box: 57×36×54 Å